Protein AF-A0A258KWN1-F1 (afdb_monomer_lite)

Radius of gyration: 16.37 Å; chains: 1; bounding box: 39×47×38 Å

Secondary structure (DSSP, 8-state):
-PPPPHHHHHS----TTB-TTS-B-HHHHHHHHHHHHHHHHHHHHHTS-----HHHHTHHHHHHHHHHH-GGGHHHHHHHHHHH--SHHHHHHHIIIIIHHHHHHHHHHHHHHHHHHHHH-HHHHHHHTT---GGG-S-HHHHHHHHHHHTTS-BS--SS-S---SSPPPBPPHHHHHHHTT--HHHHHHHTT-

pLDDT: mean 94.32, std 5.91, range [57.03, 98.75]

Structure (mmCIF, N/CA/C/O backbone):
data_AF-A0A258KWN1-F1
#
_entry.id   AF-A0A258KWN1-F1
#
loop_
_atom_site.group_PDB
_atom_site.id
_atom_site.type_symbol
_atom_site.label_atom_id
_atom_site.label_alt_id
_atom_site.label_comp_id
_atom_site.label_asym_id
_atom_site.label_entity_id
_atom_site.label_seq_id
_atom_site.pdbx_PDB_ins_code
_atom_site.Cartn_x
_atom_site.Cartn_y
_atom_site.Cartn_z
_atom_site.occupancy
_atom_site.B_iso_or_equiv
_atom_site.auth_seq_id
_atom_site.auth_comp_id
_atom_site.auth_asym_id
_atom_site.auth_atom_id
_atom_site.pdbx_PDB_model_num
ATOM 1 N N . MET A 1 1 ? -11.324 12.584 16.874 1.00 57.03 1 MET A N 1
ATOM 2 C CA . MET A 1 1 ? -10.271 13.531 16.462 1.00 57.03 1 MET A CA 1
ATOM 3 C C . MET A 1 1 ? -8.962 12.782 16.560 1.00 57.03 1 MET A C 1
ATOM 5 O O . MET A 1 1 ? -8.752 12.144 17.586 1.00 57.03 1 MET A O 1
ATOM 9 N N . LEU A 1 2 ? -8.167 12.748 15.491 1.00 66.00 2 LEU A N 1
ATOM 10 C CA . LEU A 1 2 ? -6.846 12.131 15.576 1.00 66.00 2 LEU A CA 1
ATOM 11 C C . LEU A 1 2 ? -5.947 12.962 16.492 1.00 66.00 2 LEU A C 1
ATOM 13 O O . LEU A 1 2 ? -6.105 14.186 16.497 1.00 66.00 2 LEU A O 1
ATOM 17 N N . PRO A 1 3 ? -5.034 12.332 17.246 1.00 68.75 3 PRO A N 1
ATOM 18 C CA . PRO A 1 3 ? -3.972 13.057 17.926 1.00 68.75 3 PRO A CA 1
ATOM 19 C C . PRO A 1 3 ? -3.193 13.923 16.931 1.00 68.75 3 PRO A C 1
ATOM 21 O O . PRO A 1 3 ? -3.177 13.659 15.723 1.00 68.75 3 PRO A O 1
ATOM 24 N N . ASP A 1 4 ? -2.587 14.993 17.431 1.00 78.12 4 ASP A N 1
ATOM 25 C CA . ASP A 1 4 ? -1.678 15.783 16.613 1.00 78.12 4 ASP A CA 1
ATOM 26 C C . ASP A 1 4 ? -0.387 15.002 16.434 1.00 78.12 4 ASP A C 1
ATOM 28 O O . ASP A 1 4 ? 0.208 14.564 17.422 1.00 78.12 4 ASP A O 1
ATOM 32 N N . CYS A 1 5 ? 0.011 14.838 15.173 1.00 82.56 5 CYS A N 1
ATOM 33 C CA . CYS A 1 5 ? 1.283 14.226 14.843 1.00 82.56 5 CYS A CA 1
ATOM 34 C C . CYS A 1 5 ? 2.430 15.131 15.331 1.00 82.56 5 CYS A C 1
ATOM 36 O O . CYS A 1 5 ? 2.218 16.341 15.502 1.00 82.56 5 CYS A O 1
ATOM 38 N N . PHE A 1 6 ? 3.617 14.579 15.580 1.00 81.81 6 PHE A N 1
ATOM 39 C CA . PHE A 1 6 ? 4.791 15.301 16.080 1.00 81.81 6 PHE A CA 1
ATOM 40 C C . PHE A 1 6 ? 5.016 16.597 15.300 1.00 81.81 6 PHE A C 1
ATOM 42 O O . PHE A 1 6 ? 5.054 17.681 15.884 1.00 81.81 6 PHE A O 1
ATOM 49 N N . GLU A 1 7 ? 5.046 16.508 13.976 1.00 81.38 7 GLU A N 1
ATOM 50 C CA . GLU A 1 7 ? 5.271 17.671 13.124 1.00 81.38 7 GLU A CA 1
ATOM 51 C C . GLU A 1 7 ? 4.108 18.670 13.110 1.00 81.38 7 GLU A C 1
ATOM 53 O O . GLU A 1 7 ? 4.307 19.880 13.058 1.00 81.38 7 GLU A O 1
ATOM 58 N N . CYS A 1 8 ? 2.859 18.214 13.205 1.00 84.56 8 CYS A N 1
ATOM 59 C CA . CYS A 1 8 ? 1.739 19.147 13.324 1.00 84.56 8 CYS A CA 1
ATOM 60 C C . CYS A 1 8 ? 1.755 19.881 14.668 1.00 84.56 8 CYS A C 1
ATOM 62 O O . CYS A 1 8 ? 1.347 21.039 14.740 1.00 84.56 8 CYS A O 1
ATOM 64 N N . LYS A 1 9 ? 2.215 19.207 15.726 1.00 81.81 9 LYS A N 1
ATOM 65 C CA . LYS A 1 9 ? 2.273 19.752 17.079 1.00 81.81 9 LYS A CA 1
ATOM 66 C C . LYS A 1 9 ? 3.451 20.704 17.279 1.00 81.81 9 LYS A C 1
ATOM 68 O O . LYS A 1 9 ? 3.299 21.696 17.986 1.00 81.81 9 LYS A O 1
ATOM 73 N N . TYR A 1 10 ? 4.610 20.389 16.705 1.00 85.00 10 TYR A N 1
ATOM 74 C CA . TYR A 1 10 ? 5.864 21.103 16.964 1.00 85.00 10 TYR A CA 1
ATOM 75 C C . TYR A 1 10 ? 6.428 21.843 15.743 1.00 85.00 10 TYR A C 1
ATOM 77 O O . TYR A 1 10 ? 7.159 22.810 15.929 1.00 85.00 10 TYR A O 1
ATOM 85 N N . GLY A 1 11 ? 6.076 21.429 14.524 1.00 80.31 11 GLY A N 1
ATOM 86 C CA . GLY A 1 11 ? 6.532 22.011 13.254 1.00 80.31 11 GLY A CA 1
ATOM 87 C C . GLY A 1 11 ? 5.532 22.967 12.590 1.00 80.31 11 GLY A C 1
ATOM 88 O O . GLY A 1 11 ? 5.764 23.413 11.473 1.00 80.31 11 GLY A O 1
ATOM 89 N N . GLU A 1 12 ? 4.410 23.283 13.249 1.00 84.50 12 GLU A N 1
ATOM 90 C CA . GLU A 1 12 ? 3.393 24.244 12.776 1.00 84.50 12 GLU A CA 1
ATOM 91 C C . GLU A 1 12 ? 2.801 23.929 11.380 1.00 84.50 12 GLU A C 1
ATOM 93 O O . GLU A 1 12 ? 2.263 24.804 10.704 1.00 84.50 12 GLU A O 1
ATOM 98 N N . MET A 1 13 ? 2.822 22.659 10.956 1.00 83.44 13 MET A N 1
ATOM 99 C CA . MET A 1 13 ? 2.389 22.240 9.611 1.00 83.44 13 MET A CA 1
ATOM 100 C C . MET A 1 13 ? 0.894 22.451 9.300 1.00 83.44 13 MET A C 1
ATOM 102 O O . MET A 1 13 ? 0.479 22.363 8.145 1.00 83.44 13 MET A O 1
ATOM 106 N N . GLY A 1 14 ? 0.052 22.696 10.307 1.00 87.75 14 GLY A N 1
ATOM 107 C CA . GLY A 1 14 ? -1.366 23.010 10.096 1.00 87.75 14 GLY A CA 1
ATOM 108 C C . GLY A 1 14 ? -2.228 21.834 9.614 1.00 87.75 14 GLY A C 1
ATOM 109 O O . GLY A 1 14 ? -3.269 22.055 8.997 1.00 87.75 14 GLY A O 1
ATOM 110 N N . HIS A 1 15 ? -1.827 20.593 9.907 1.00 91.19 15 HIS A N 1
ATOM 111 C CA . HIS A 1 15 ? -2.564 19.363 9.579 1.00 91.19 15 HIS A CA 1
ATOM 112 C C . HIS A 1 15 ? -2.886 19.180 8.087 1.00 91.19 15 HIS A C 1
ATOM 114 O O . HIS A 1 15 ? -4.057 19.030 7.716 1.00 91.19 15 HIS A O 1
ATOM 120 N N . PRO A 1 16 ? -1.872 19.110 7.206 1.00 92.06 16 PRO A N 1
ATOM 121 C CA . PRO A 1 16 ? -2.096 18.956 5.772 1.00 92.06 16 PRO A CA 1
ATOM 122 C C . PRO A 1 16 ? -2.825 17.650 5.425 1.00 92.06 16 PRO A C 1
ATOM 124 O O . PRO A 1 16 ? -3.496 17.592 4.399 1.00 92.06 16 PRO A O 1
ATOM 127 N N . CYS A 1 17 ? -2.776 16.634 6.287 1.00 92.62 17 CYS A N 1
ATOM 128 C CA . CYS A 1 17 ? -3.494 15.370 6.133 1.00 92.62 17 CYS A CA 1
ATOM 129 C C . CYS A 1 17 ? -5.002 15.436 6.448 1.00 92.62 17 CYS A C 1
ATOM 131 O O . CYS A 1 17 ? -5.688 14.430 6.280 1.00 92.62 17 CYS A O 1
ATOM 133 N N . ARG A 1 18 ? -5.536 16.570 6.931 1.00 92.50 18 ARG A N 1
ATOM 134 C CA . ARG A 1 18 ? -6.939 16.684 7.366 1.00 92.50 18 ARG A CA 1
ATOM 135 C C . ARG A 1 18 ? -7.817 17.445 6.363 1.00 92.50 18 ARG A C 1
ATOM 137 O O . ARG A 1 18 ? -7.380 18.380 5.689 1.00 92.50 18 ARG A O 1
ATOM 144 N N . LEU A 1 19 ? -9.090 17.059 6.311 1.00 91.75 19 LEU A N 1
ATOM 145 C CA . LEU A 1 19 ? -10.185 17.823 5.716 1.00 91.75 19 LEU A CA 1
ATOM 146 C C . LEU A 1 19 ? -10.526 19.048 6.580 1.00 91.75 19 LEU A C 1
ATOM 148 O O . LEU A 1 19 ? -10.089 19.181 7.724 1.00 91.75 19 LEU A O 1
ATOM 152 N N . ARG A 1 20 ? -11.367 19.944 6.047 1.00 89.88 20 ARG A N 1
ATOM 153 C CA . ARG A 1 20 ? -11.812 21.162 6.756 1.00 89.88 20 ARG A CA 1
ATOM 154 C C . ARG A 1 20 ? -12.557 20.882 8.063 1.00 89.88 20 ARG A C 1
ATOM 156 O O . ARG A 1 20 ? -12.553 21.730 8.945 1.00 89.88 20 ARG A O 1
ATOM 163 N N . ASP A 1 21 ? -13.205 19.728 8.173 1.00 90.38 21 ASP A N 1
ATOM 164 C CA . ASP A 1 21 ? -13.904 19.277 9.381 1.00 90.38 21 ASP A CA 1
ATOM 165 C C . ASP A 1 21 ? -12.978 18.552 10.379 1.00 90.38 21 ASP A C 1
ATOM 167 O O . ASP A 1 21 ? -13.427 18.110 11.437 1.00 90.38 21 ASP A O 1
ATOM 171 N N . GLY A 1 22 ? -11.683 18.439 10.064 1.00 89.81 22 GLY A N 1
ATOM 172 C CA . GLY A 1 22 ? -10.682 17.768 10.887 1.00 89.81 22 GLY A CA 1
ATOM 173 C C . GLY A 1 22 ? -10.610 16.249 10.699 1.00 89.81 22 GLY A C 1
ATOM 174 O O . GLY A 1 22 ? -9.807 15.608 11.382 1.00 89.81 22 GLY A O 1
ATOM 175 N N . ALA A 1 23 ? -11.410 15.655 9.807 1.00 91.38 23 ALA A N 1
ATOM 176 C CA . ALA A 1 23 ? -11.289 14.241 9.461 1.00 91.38 23 ALA A CA 1
ATOM 177 C C . ALA A 1 23 ? -9.999 13.969 8.671 1.00 91.38 23 ALA A C 1
ATOM 179 O O . ALA A 1 23 ? -9.493 14.845 7.975 1.00 91.38 23 ALA A O 1
ATOM 180 N N . PHE A 1 24 ? -9.459 12.754 8.774 1.00 93.38 24 PHE A N 1
ATOM 181 C CA . PHE A 1 24 ? -8.273 12.356 8.012 1.00 93.38 24 PHE A CA 1
ATOM 182 C C . PHE A 1 24 ? -8.631 12.135 6.540 1.00 93.38 24 PHE A C 1
ATOM 184 O O . PHE A 1 24 ? -9.555 11.382 6.230 1.00 93.38 24 PHE A O 1
ATOM 191 N N . ASP A 1 25 ? -7.898 12.781 5.640 1.00 96.19 25 ASP A N 1
ATOM 192 C CA . ASP A 1 25 ? -8.101 12.690 4.198 1.00 96.19 25 ASP A CA 1
ATOM 193 C C . ASP A 1 25 ? -7.191 11.610 3.600 1.00 96.19 25 ASP A C 1
ATOM 195 O O . ASP A 1 25 ? -6.093 11.884 3.110 1.00 96.19 25 ASP A O 1
ATOM 199 N N . PHE A 1 26 ? -7.648 10.356 3.645 1.00 96.88 26 PHE A N 1
ATOM 200 C CA . PHE A 1 26 ? -6.884 9.219 3.122 1.00 96.88 26 PHE A CA 1
ATOM 201 C C . PHE A 1 26 ? -6.512 9.379 1.646 1.00 96.88 26 PHE A C 1
ATOM 203 O O . PHE A 1 26 ? -5.417 8.987 1.257 1.00 96.88 26 PHE A O 1
ATOM 210 N N . ALA A 1 27 ? -7.390 9.970 0.831 1.00 97.62 27 ALA A N 1
ATOM 211 C CA . ALA A 1 27 ? -7.133 10.155 -0.594 1.00 97.62 27 ALA A CA 1
ATOM 212 C C . ALA A 1 27 ? -6.013 11.176 -0.827 1.00 97.62 27 ALA A C 1
ATOM 214 O O . ALA A 1 27 ? -5.127 10.943 -1.649 1.00 97.62 27 ALA A O 1
ATOM 215 N N . LYS A 1 28 ? -6.011 12.281 -0.073 1.00 97.06 28 LYS A N 1
ATOM 216 C CA . LYS A 1 28 ? -4.945 13.287 -0.140 1.00 97.06 28 LYS A CA 1
ATOM 217 C C . LYS A 1 28 ? -3.600 12.736 0.324 1.00 97.06 28 LYS A C 1
ATOM 219 O O . LYS A 1 28 ? -2.591 12.986 -0.329 1.00 97.06 28 LYS A O 1
ATOM 224 N N . VAL A 1 29 ? -3.583 11.989 1.428 1.00 97.38 29 VAL A N 1
ATOM 225 C CA . VAL A 1 29 ? -2.355 11.362 1.944 1.00 97.38 29 VAL A CA 1
ATOM 226 C C . VAL A 1 29 ? -1.834 10.328 0.948 1.00 97.38 29 VAL A C 1
ATOM 228 O O . VAL A 1 29 ? -0.669 10.387 0.576 1.00 97.38 29 VAL A O 1
ATOM 231 N N . ALA A 1 30 ? -2.699 9.457 0.425 1.00 98.38 30 ALA A N 1
ATOM 232 C CA . ALA A 1 30 ? -2.340 8.495 -0.614 1.00 98.38 30 ALA A CA 1
ATOM 233 C C . ALA A 1 30 ? -1.746 9.170 -1.862 1.00 98.38 30 ALA A C 1
ATOM 235 O O . ALA A 1 30 ? -0.692 8.760 -2.338 1.00 98.38 30 ALA A O 1
ATOM 236 N N . ALA A 1 31 ? -2.371 10.238 -2.365 1.00 98.31 31 ALA A N 1
ATOM 237 C CA . ALA A 1 31 ? -1.854 10.981 -3.513 1.00 98.31 31 ALA A CA 1
ATOM 238 C C . ALA A 1 31 ? -0.468 11.594 -3.239 1.00 98.31 31 ALA A C 1
ATOM 240 O O . ALA A 1 31 ? 0.392 11.583 -4.119 1.00 98.31 31 ALA A O 1
ATOM 241 N N . ALA A 1 32 ? -0.228 12.094 -2.022 1.00 98.12 32 ALA A N 1
ATOM 242 C CA . ALA A 1 32 ? 1.081 12.602 -1.627 1.00 98.12 32 ALA A CA 1
ATOM 243 C C . ALA A 1 32 ? 2.134 11.479 -1.523 1.00 98.12 32 ALA A C 1
ATOM 245 O O . ALA A 1 32 ? 3.243 11.676 -2.015 1.00 98.12 32 ALA A O 1
ATOM 246 N N . ILE A 1 33 ? 1.783 10.292 -1.002 1.00 98.31 33 ILE A N 1
ATOM 247 C CA . ILE A 1 33 ? 2.660 9.100 -1.008 1.00 98.31 33 ILE A CA 1
ATOM 248 C C . ILE A 1 33 ? 3.065 8.741 -2.445 1.00 98.31 33 ILE A C 1
ATOM 250 O O . ILE A 1 33 ? 4.244 8.537 -2.723 1.00 98.31 33 ILE A O 1
ATOM 254 N N . ILE A 1 34 ? 2.117 8.731 -3.389 1.00 98.50 34 ILE A N 1
ATOM 255 C CA . ILE A 1 34 ? 2.422 8.481 -4.808 1.00 98.50 34 ILE A CA 1
ATOM 256 C C . ILE A 1 34 ? 3.294 9.594 -5.408 1.00 98.50 34 ILE A C 1
ATOM 258 O O . ILE A 1 34 ? 4.187 9.326 -6.210 1.00 98.50 34 ILE A O 1
ATOM 262 N N . GLY A 1 35 ? 3.095 10.846 -4.994 1.00 98.19 35 GLY A N 1
ATOM 263 C CA . GLY A 1 35 ? 3.982 11.952 -5.359 1.00 98.19 35 GLY A CA 1
ATOM 264 C C . GLY A 1 35 ? 5.432 11.708 -4.925 1.00 98.19 35 GLY A C 1
ATOM 265 O O . GLY A 1 35 ? 6.349 11.907 -5.723 1.00 98.19 35 GLY A O 1
ATOM 266 N N . VAL A 1 36 ? 5.635 11.222 -3.695 1.00 97.81 36 VAL A N 1
ATOM 267 C CA . VAL A 1 36 ? 6.958 10.821 -3.190 1.00 97.81 36 VAL A CA 1
ATOM 268 C C . VAL A 1 36 ? 7.506 9.655 -4.012 1.00 97.81 36 VAL A C 1
ATOM 270 O O . VAL A 1 36 ? 8.633 9.741 -4.498 1.00 97.81 36 VAL A O 1
ATOM 273 N N . ALA A 1 37 ? 6.701 8.616 -4.256 1.00 97.00 37 ALA A N 1
ATOM 274 C CA . ALA A 1 37 ? 7.088 7.458 -5.064 1.00 97.00 37 ALA A CA 1
ATOM 275 C C . ALA A 1 37 ? 7.666 7.866 -6.426 1.00 97.00 37 ALA A C 1
ATOM 277 O O . ALA A 1 37 ? 8.751 7.434 -6.816 1.00 97.00 37 ALA A O 1
ATOM 278 N N . ARG A 1 38 ? 6.970 8.764 -7.125 1.00 97.81 38 ARG A N 1
ATOM 279 C CA . ARG A 1 38 ? 7.366 9.251 -8.452 1.00 97.81 38 ARG A CA 1
ATOM 280 C C . ARG A 1 38 ? 8.636 10.094 -8.419 1.00 97.81 38 ARG A C 1
ATOM 282 O O . ARG A 1 38 ? 9.419 10.030 -9.362 1.00 97.81 38 ARG A O 1
ATOM 289 N N . ALA A 1 39 ? 8.878 10.840 -7.340 1.00 97.31 39 ALA A N 1
ATOM 290 C CA . ALA A 1 39 ? 10.139 11.556 -7.156 1.00 97.31 39 ALA A CA 1
ATOM 291 C C . ALA A 1 39 ? 11.328 10.584 -7.031 1.00 97.31 39 ALA A C 1
ATOM 293 O O . ALA A 1 39 ? 12.360 10.800 -7.667 1.00 97.31 39 ALA A O 1
ATOM 294 N N . TYR A 1 40 ? 11.168 9.486 -6.282 1.00 95.88 40 TYR A N 1
ATOM 295 C CA . TYR A 1 40 ? 12.188 8.434 -6.182 1.00 95.88 40 TYR A CA 1
ATOM 296 C C . TYR A 1 40 ? 12.416 7.711 -7.510 1.00 95.88 40 TYR A C 1
ATOM 298 O O . TYR A 1 40 ? 13.559 7.528 -7.916 1.00 95.88 40 TYR A O 1
ATOM 306 N N . GLN A 1 41 ? 11.345 7.353 -8.219 1.00 94.88 41 GLN A N 1
ATOM 307 C CA . GLN A 1 41 ? 11.440 6.708 -9.534 1.00 94.88 41 GLN A CA 1
ATOM 308 C C . GLN A 1 41 ? 12.157 7.598 -10.559 1.00 94.88 41 GLN A C 1
ATOM 310 O O . GLN A 1 41 ? 13.008 7.125 -11.311 1.00 94.88 41 GLN A O 1
ATOM 315 N N . ALA A 1 42 ? 11.840 8.897 -10.584 1.00 95.62 42 ALA A N 1
ATOM 316 C CA . ALA A 1 42 ? 12.492 9.850 -11.477 1.00 95.62 42 ALA A CA 1
ATOM 317 C C . ALA A 1 42 ? 13.992 9.984 -11.174 1.00 95.62 42 ALA A C 1
ATOM 319 O O . ALA A 1 42 ? 14.801 10.070 -12.098 1.00 95.62 42 ALA A O 1
ATOM 320 N N . ALA A 1 43 ? 14.363 9.978 -9.893 1.00 95.50 43 ALA A N 1
ATOM 321 C CA . ALA A 1 43 ? 15.757 10.026 -9.480 1.00 95.50 43 ALA A CA 1
ATOM 322 C C . ALA A 1 43 ? 16.527 8.749 -9.829 1.00 95.50 43 ALA A C 1
ATOM 324 O O . ALA A 1 43 ? 17.633 8.854 -10.353 1.00 95.50 43 ALA A O 1
ATOM 325 N N . ASP A 1 44 ? 15.933 7.570 -9.625 1.00 92.81 44 ASP A N 1
ATOM 326 C CA . ASP A 1 44 ? 16.533 6.288 -10.014 1.00 92.81 44 ASP A CA 1
ATOM 327 C C . ASP A 1 44 ? 16.802 6.237 -11.527 1.00 92.81 44 ASP A C 1
ATOM 329 O O . ASP A 1 44 ? 17.923 5.971 -11.961 1.00 92.81 44 ASP A O 1
ATOM 333 N N . ALA A 1 45 ? 15.821 6.644 -12.340 1.00 93.50 45 ALA A N 1
ATOM 334 C CA . ALA A 1 45 ? 15.974 6.736 -13.793 1.00 93.50 45 ALA A CA 1
ATOM 335 C C . ALA A 1 45 ? 17.064 7.736 -14.229 1.00 93.50 45 ALA A C 1
ATOM 337 O O . ALA A 1 45 ? 17.703 7.550 -15.267 1.00 93.50 45 ALA A O 1
ATOM 338 N N . ALA A 1 46 ? 17.282 8.797 -13.449 1.00 95.56 46 ALA A N 1
ATOM 339 C CA . ALA A 1 46 ? 18.318 9.795 -13.694 1.00 95.56 46 ALA A CA 1
ATOM 340 C C . ALA A 1 46 ? 19.688 9.431 -13.085 1.00 95.56 46 ALA A C 1
ATOM 342 O O . ALA A 1 46 ? 20.663 10.139 -13.342 1.00 95.56 46 ALA A O 1
ATOM 343 N N . GLY A 1 47 ? 19.781 8.361 -12.283 1.00 94.69 47 GLY A N 1
ATOM 344 C CA . GLY A 1 47 ? 20.981 8.011 -11.516 1.00 94.69 47 GLY A CA 1
ATOM 345 C C . GLY A 1 47 ? 21.353 9.054 -10.454 1.00 94.69 47 GLY A C 1
ATOM 346 O O . GLY A 1 47 ? 22.540 9.294 -10.224 1.00 94.69 47 GLY A O 1
ATOM 347 N N . GLY A 1 48 ? 20.358 9.718 -9.861 1.00 94.12 48 GLY A N 1
ATOM 348 C CA . GLY A 1 48 ? 20.527 10.819 -8.910 1.00 94.12 48 GLY A CA 1
ATOM 349 C C . GLY A 1 48 ? 19.777 10.620 -7.591 1.00 94.12 48 GLY A C 1
ATOM 350 O O . GLY A 1 48 ? 19.295 9.535 -7.280 1.00 94.12 48 GLY A O 1
ATOM 351 N N . GLU A 1 49 ? 19.679 11.694 -6.807 1.00 93.00 49 GLU A N 1
ATOM 352 C CA . GLU A 1 49 ? 18.934 11.715 -5.543 1.00 93.00 49 GLU A CA 1
ATOM 353 C C . GLU A 1 49 ? 17.495 12.200 -5.750 1.00 93.00 49 GLU A C 1
ATOM 355 O O . GLU A 1 49 ? 17.228 13.093 -6.560 1.00 93.00 49 GLU A O 1
ATOM 360 N N . ALA A 1 50 ? 16.558 11.612 -5.003 1.00 93.38 50 ALA A N 1
ATOM 361 C CA . ALA A 1 50 ? 15.155 12.005 -5.031 1.00 93.38 50 ALA A CA 1
ATOM 362 C C . ALA A 1 50 ? 14.977 13.420 -4.474 1.00 93.38 50 ALA A C 1
ATOM 364 O O . ALA A 1 50 ? 15.333 13.698 -3.331 1.00 93.38 50 ALA A O 1
ATOM 365 N N . VAL A 1 51 ? 14.371 14.301 -5.270 1.00 93.94 51 VAL A N 1
ATOM 366 C CA . VAL A 1 51 ? 13.967 15.639 -4.828 1.00 93.94 51 VAL A CA 1
ATOM 367 C C . VAL A 1 51 ? 12.465 15.625 -4.580 1.00 93.94 51 VAL A C 1
ATOM 369 O O . VAL A 1 51 ? 11.663 15.741 -5.507 1.00 93.94 51 VAL A O 1
ATOM 372 N N . VAL A 1 52 ? 12.083 15.457 -3.317 1.00 93.69 52 VAL A N 1
ATOM 373 C CA . VAL A 1 52 ? 10.686 15.538 -2.881 1.00 93.69 52 VAL A CA 1
ATOM 374 C C . VAL A 1 52 ? 10.342 17.004 -2.639 1.00 93.69 52 VAL A C 1
ATOM 376 O O . VAL A 1 52 ? 10.995 17.675 -1.848 1.00 93.69 52 VAL A O 1
ATOM 379 N N . GLY A 1 53 ? 9.327 17.520 -3.332 1.00 90.94 53 GLY A N 1
ATOM 380 C CA . GLY A 1 53 ? 8.911 18.912 -3.162 1.00 90.94 53 GLY A CA 1
ATOM 381 C C . GLY A 1 53 ? 8.251 19.170 -1.803 1.00 90.94 53 GLY A C 1
ATOM 382 O O . GLY A 1 53 ? 7.453 18.356 -1.333 1.00 90.94 53 GLY A O 1
ATOM 383 N N . ASP A 1 54 ? 8.493 20.352 -1.232 1.00 88.81 54 ASP A N 1
ATOM 384 C CA . ASP A 1 54 ? 7.972 20.784 0.079 1.00 88.81 54 ASP A CA 1
ATOM 385 C C . ASP A 1 54 ? 6.454 20.588 0.230 1.00 88.81 54 ASP A C 1
ATO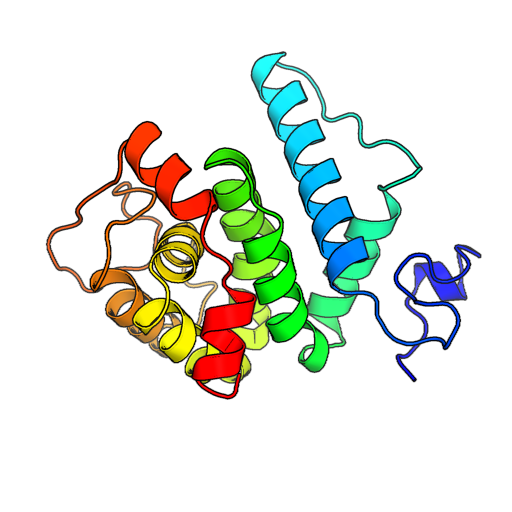M 387 O O . ASP A 1 54 ? 5.951 20.275 1.307 1.00 88.81 54 ASP A O 1
ATOM 391 N N . SER A 1 55 ? 5.701 20.705 -0.870 1.00 90.19 55 SE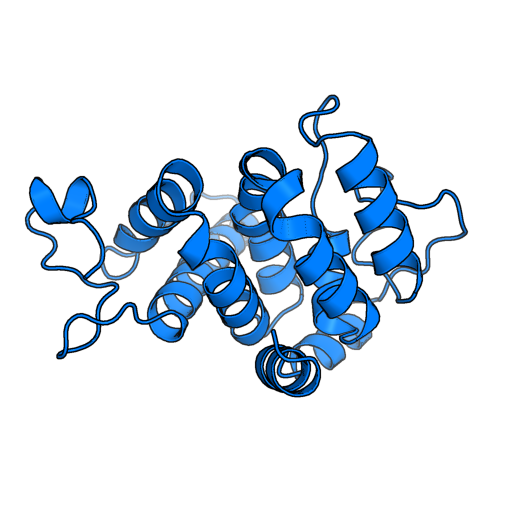R A N 1
ATOM 392 C CA . SER A 1 55 ? 4.243 20.532 -0.883 1.00 90.19 55 SER A CA 1
ATOM 393 C C . SER A 1 55 ? 3.753 19.127 -0.510 1.00 90.19 55 SER A C 1
ATOM 395 O O . SER A 1 55 ? 2.567 18.968 -0.214 1.00 90.19 55 SER A O 1
ATOM 397 N N . ILE A 1 56 ? 4.624 18.114 -0.561 1.00 93.19 56 ILE A N 1
ATOM 398 C CA . ILE A 1 56 ? 4.292 16.711 -0.261 1.00 93.19 56 ILE A CA 1
ATOM 399 C C . ILE A 1 56 ? 5.255 16.055 0.732 1.00 93.19 56 ILE A C 1
ATOM 401 O O . ILE A 1 56 ? 4.939 14.979 1.221 1.00 93.19 56 ILE A O 1
ATOM 405 N N . ALA A 1 57 ? 6.382 16.693 1.071 1.00 91.94 57 ALA A N 1
ATOM 406 C CA . ALA A 1 57 ? 7.372 16.141 2.001 1.00 91.94 57 ALA A CA 1
ATOM 407 C C . ALA A 1 57 ? 6.769 15.774 3.370 1.00 91.94 57 ALA A C 1
ATOM 409 O O . ALA A 1 57 ? 7.120 14.749 3.936 1.00 91.94 57 ALA A O 1
ATOM 410 N N . TRP A 1 58 ? 5.773 16.533 3.837 1.00 92.94 58 TRP A N 1
ATOM 411 C CA . TRP A 1 58 ? 5.033 16.273 5.081 1.00 92.94 58 TRP A CA 1
ATOM 412 C C . TRP A 1 58 ? 4.417 14.867 5.183 1.00 92.94 58 TRP A C 1
ATOM 414 O O . TRP A 1 58 ? 4.061 14.420 6.276 1.00 92.94 58 TRP A O 1
ATOM 424 N N . VAL A 1 59 ? 4.208 14.187 4.050 1.00 95.50 59 VAL A N 1
ATOM 425 C CA . VAL A 1 59 ? 3.521 12.896 4.025 1.00 95.50 59 VAL A CA 1
ATOM 426 C C . VAL A 1 59 ? 4.357 11.784 4.643 1.00 95.50 59 VAL A C 1
ATOM 428 O O . VAL A 1 59 ? 3.772 10.868 5.210 1.00 95.50 59 VAL A O 1
ATOM 431 N N . THR A 1 60 ? 5.691 11.872 4.591 1.00 92.88 60 THR A N 1
ATOM 432 C CA . THR A 1 60 ? 6.571 10.832 5.143 1.00 92.88 60 THR A CA 1
ATOM 433 C C . THR A 1 60 ? 6.409 10.723 6.653 1.00 92.88 60 THR A C 1
ATOM 435 O O . THR A 1 60 ? 6.306 9.618 7.178 1.00 92.88 60 THR A O 1
ATOM 438 N N . ASP A 1 61 ? 6.283 11.857 7.344 1.00 90.75 61 ASP A N 1
ATOM 439 C CA . ASP A 1 61 ? 6.064 11.880 8.792 1.00 90.75 61 ASP A CA 1
ATOM 440 C C . ASP A 1 61 ? 4.641 11.436 9.142 1.00 90.75 61 ASP A C 1
ATOM 442 O O . ASP A 1 61 ? 4.430 10.682 10.089 1.00 90.75 61 ASP A O 1
ATOM 446 N N . CYS A 1 62 ? 3.649 11.824 8.331 1.00 92.00 62 CYS A N 1
ATOM 447 C CA . CYS A 1 62 ? 2.273 11.353 8.510 1.00 92.00 62 CYS A CA 1
ATOM 448 C C . CYS A 1 62 ? 2.145 9.834 8.323 1.00 92.00 62 CYS A C 1
ATOM 450 O O . CYS A 1 62 ? 1.408 9.189 9.066 1.00 92.00 62 CYS A O 1
ATOM 452 N N . GLU A 1 63 ? 2.828 9.270 7.327 1.00 94.56 63 GLU A N 1
ATOM 453 C CA . GLU A 1 63 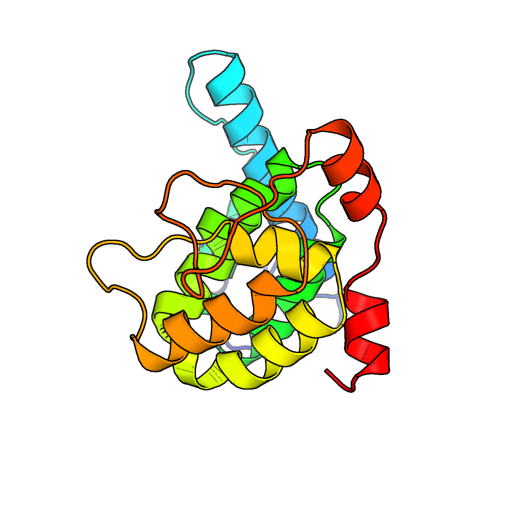? 2.896 7.829 7.089 1.00 94.56 63 GLU A CA 1
ATOM 454 C C . GLU A 1 63 ? 3.599 7.121 8.250 1.00 94.56 63 GLU A C 1
ATOM 456 O O . GLU A 1 63 ? 3.047 6.169 8.806 1.00 94.56 63 GLU A O 1
ATOM 461 N N . TYR A 1 64 ? 4.771 7.619 8.655 1.00 93.81 64 TYR A N 1
ATOM 462 C CA . TYR A 1 64 ? 5.545 7.065 9.761 1.00 93.81 64 TYR A CA 1
ATOM 463 C C . TYR A 1 64 ? 4.736 7.030 11.061 1.00 93.81 64 TYR A C 1
ATOM 465 O O . TYR A 1 64 ? 4.624 5.981 11.689 1.00 93.81 64 TYR A O 1
ATOM 473 N N . GLU A 1 65 ? 4.095 8.134 11.443 1.00 91.94 65 GLU A N 1
ATOM 474 C CA . GLU A 1 65 ? 3.286 8.182 12.664 1.00 91.94 65 GLU A CA 1
ATOM 475 C C . GLU A 1 65 ? 2.006 7.345 12.568 1.00 91.94 65 GLU A C 1
ATOM 477 O O . GLU A 1 65 ? 1.576 6.750 13.559 1.00 91.94 65 GLU A O 1
ATOM 482 N N . ALA A 1 66 ? 1.404 7.227 11.377 1.00 92.94 66 ALA A N 1
ATOM 483 C CA . ALA A 1 66 ? 0.291 6.303 11.181 1.00 92.94 66 ALA A CA 1
ATOM 484 C C . ALA A 1 66 ? 0.715 4.848 11.443 1.00 92.94 66 ALA A C 1
ATOM 486 O O . ALA A 1 66 ? -0.025 4.095 12.082 1.00 92.94 66 ALA A O 1
ATOM 487 N N . ILE A 1 67 ? 1.911 4.471 10.979 1.00 96.06 67 ILE A N 1
ATOM 488 C CA . ILE A 1 67 ? 2.510 3.152 11.205 1.00 96.06 67 ILE A CA 1
ATOM 489 C C . ILE A 1 67 ? 2.905 2.971 12.666 1.00 96.06 67 ILE A C 1
ATOM 491 O O . ILE A 1 67 ? 2.667 1.902 13.212 1.00 96.06 67 ILE A O 1
ATOM 495 N N . GLU A 1 68 ? 3.476 3.969 13.326 1.00 94.31 68 GLU A N 1
ATOM 496 C CA . GLU A 1 68 ? 3.962 3.800 14.695 1.00 94.31 68 GLU A CA 1
ATOM 497 C C . GLU A 1 68 ? 2.830 3.804 15.728 1.00 94.31 68 GLU A C 1
ATOM 499 O O . GLU A 1 68 ? 2.756 2.891 16.555 1.00 94.31 68 GLU A O 1
ATOM 504 N N . ASP A 1 69 ? 1.905 4.761 15.635 1.00 92.00 69 ASP A N 1
ATOM 505 C CA . ASP A 1 69 ? 1.013 5.100 16.747 1.00 92.00 69 ASP A CA 1
ATOM 506 C C . ASP A 1 69 ? -0.482 4.976 16.422 1.00 92.00 69 ASP A C 1
ATOM 508 O O . ASP A 1 69 ? -1.327 5.026 17.328 1.00 92.00 69 ASP A O 1
ATOM 512 N N . HIS A 1 70 ? -0.860 4.830 15.147 1.00 92.62 70 HIS A N 1
ATOM 513 C CA . HIS A 1 70 ? -2.266 4.895 14.723 1.00 92.62 70 HIS A CA 1
ATOM 514 C C . HIS A 1 70 ? -2.693 3.745 13.794 1.00 92.62 70 HIS A C 1
ATOM 516 O O . HIS A 1 70 ? -3.196 3.995 12.692 1.00 92.62 70 HIS A O 1
ATOM 522 N N . PRO A 1 71 ? -2.613 2.477 14.246 1.00 93.56 71 PRO A N 1
ATOM 523 C CA . PRO A 1 71 ? -2.918 1.310 13.415 1.00 93.56 71 PRO A CA 1
ATOM 524 C C . PRO A 1 71 ? -4.337 1.309 12.822 1.00 93.56 71 PRO A C 1
ATOM 526 O O . PRO A 1 71 ? -4.562 0.747 11.751 1.00 93.56 71 PRO A O 1
ATOM 529 N N . GLN A 1 72 ? -5.299 1.985 13.460 1.00 93.56 72 GLN A N 1
ATOM 530 C CA . GLN A 1 72 ? -6.663 2.157 12.947 1.00 93.56 72 GLN A CA 1
ATOM 531 C C . GLN A 1 72 ? -6.740 2.940 11.625 1.00 93.56 72 GLN A C 1
ATOM 533 O O . GLN A 1 72 ? -7.754 2.867 10.933 1.00 93.56 72 GLN A O 1
ATOM 538 N N . LEU A 1 73 ? -5.699 3.703 11.277 1.00 95.06 73 LEU A N 1
ATOM 539 C CA . LEU A 1 73 ? -5.610 4.445 10.019 1.00 95.06 73 LEU A CA 1
ATOM 540 C C . LEU A 1 73 ? -5.008 3.623 8.883 1.00 95.06 73 LEU A C 1
ATOM 542 O O . LEU A 1 73 ? -5.191 3.982 7.721 1.00 95.06 73 LEU A O 1
ATOM 546 N N . LEU A 1 74 ? -4.313 2.527 9.194 1.00 97.06 74 LEU A N 1
ATOM 547 C CA . LEU A 1 74 ? -3.496 1.820 8.214 1.00 97.06 74 LEU A CA 1
ATOM 548 C C . LEU A 1 74 ? -4.330 1.157 7.131 1.00 97.06 74 LEU A C 1
ATOM 550 O O . LEU A 1 74 ? -4.039 1.347 5.959 1.00 97.06 74 LEU A O 1
ATOM 554 N N . LEU A 1 75 ? -5.390 0.425 7.481 1.00 98.00 75 LEU A N 1
ATOM 555 C CA . LEU A 1 75 ? -6.177 -0.267 6.458 1.00 98.00 75 LEU A CA 1
ATOM 556 C C . LEU A 1 75 ? -6.848 0.711 5.469 1.00 98.00 75 LEU A C 1
ATOM 558 O O . LEU A 1 75 ? -6.664 0.522 4.265 1.00 98.00 75 LEU A O 1
ATOM 562 N N . PRO A 1 76 ? -7.562 1.772 5.903 1.00 97.69 76 PRO A N 1
ATOM 563 C CA . PRO A 1 76 ? -8.116 2.742 4.960 1.00 97.69 76 PRO A CA 1
ATOM 564 C C . PRO A 1 76 ? -7.040 3.483 4.153 1.00 97.69 76 PRO A C 1
ATOM 566 O O . PRO A 1 76 ? -7.251 3.750 2.970 1.00 97.69 76 PRO A O 1
ATOM 569 N N . LEU A 1 77 ? -5.880 3.778 4.756 1.00 98.31 77 LEU A N 1
ATOM 570 C CA . LEU A 1 77 ? -4.760 4.410 4.055 1.00 98.31 77 LEU A CA 1
ATOM 571 C C . LEU A 1 77 ? -4.155 3.487 2.993 1.00 98.31 77 LEU A C 1
ATOM 573 O O . LEU A 1 77 ? -3.939 3.927 1.870 1.00 98.31 77 LEU A O 1
ATOM 577 N N . ILE A 1 78 ? -3.942 2.208 3.310 1.00 98.69 78 ILE A N 1
ATOM 578 C CA . ILE A 1 78 ? -3.456 1.191 2.370 1.00 98.69 78 ILE A CA 1
ATOM 579 C C . ILE A 1 78 ? -4.419 1.064 1.190 1.00 98.69 78 ILE A C 1
ATOM 581 O O . ILE A 1 78 ? -3.984 1.107 0.044 1.00 98.69 78 ILE A O 1
ATOM 585 N N . VAL A 1 79 ? -5.728 0.966 1.445 1.00 98.75 79 VAL A N 1
ATOM 586 C CA . VAL A 1 79 ? -6.740 0.898 0.378 1.00 98.75 79 VAL A CA 1
ATOM 587 C C . VAL A 1 79 ? -6.704 2.154 -0.498 1.00 98.75 79 VAL A C 1
ATOM 589 O O . VAL A 1 79 ? -6.731 2.047 -1.723 1.00 98.75 79 VAL A O 1
ATOM 592 N N . ALA A 1 80 ? -6.596 3.342 0.104 1.00 98.69 80 ALA A N 1
ATOM 593 C CA . ALA A 1 80 ? -6.491 4.594 -0.642 1.00 98.69 80 ALA A CA 1
ATOM 594 C C . ALA A 1 80 ? -5.193 4.682 -1.467 1.00 98.69 80 ALA A C 1
ATOM 596 O O . ALA A 1 80 ? -5.230 5.130 -2.612 1.00 98.69 80 ALA A O 1
ATOM 597 N N . ALA A 1 81 ? -4.065 4.220 -0.924 1.00 98.75 81 ALA A N 1
ATOM 598 C CA . ALA A 1 81 ? -2.780 4.173 -1.618 1.00 98.75 81 ALA A CA 1
ATOM 599 C C . ALA A 1 81 ? -2.805 3.188 -2.794 1.00 98.75 81 ALA A C 1
ATOM 601 O O . ALA A 1 81 ? -2.342 3.522 -3.883 1.00 98.75 81 ALA A O 1
ATOM 602 N N . MET A 1 82 ? -3.419 2.013 -2.617 1.00 98.75 82 MET A N 1
ATOM 603 C CA . MET A 1 82 ? -3.644 1.066 -3.710 1.00 98.75 82 MET A CA 1
ATOM 604 C C . MET A 1 82 ? -4.507 1.688 -4.816 1.00 98.75 82 MET A C 1
ATOM 606 O O . MET A 1 82 ? -4.173 1.558 -5.989 1.00 98.75 82 MET A O 1
ATOM 610 N N . ASP A 1 83 ? -5.579 2.408 -4.475 1.00 98.69 83 ASP A N 1
ATOM 611 C CA . ASP A 1 83 ? -6.404 3.133 -5.453 1.00 98.69 83 ASP A CA 1
ATOM 612 C C . ASP A 1 83 ? -5.627 4.223 -6.205 1.00 98.69 83 ASP A C 1
ATOM 614 O O . ASP A 1 83 ? -5.894 4.446 -7.385 1.00 98.69 83 ASP A O 1
ATOM 618 N N . ALA A 1 84 ? -4.687 4.895 -5.536 1.00 98.69 84 ALA A N 1
ATOM 619 C CA . ALA A 1 84 ? -3.876 5.967 -6.108 1.00 98.69 84 ALA A CA 1
ATOM 620 C C . ALA A 1 84 ? -2.748 5.467 -7.030 1.00 98.69 84 ALA A C 1
ATOM 622 O O . ALA A 1 84 ? -2.193 6.260 -7.786 1.00 98.69 84 ALA A O 1
ATOM 623 N N . CYS A 1 85 ? -2.407 4.174 -6.992 1.00 98.75 85 CYS A N 1
ATOM 624 C CA . CYS A 1 85 ? -1.416 3.594 -7.897 1.00 98.75 85 CYS A CA 1
ATOM 625 C C . CYS A 1 85 ? -1.947 3.579 -9.337 1.00 98.75 85 CYS A C 1
ATOM 627 O O . CYS A 1 85 ? -2.901 2.849 -9.628 1.00 98.75 85 CYS A O 1
ATOM 629 N N . GLU A 1 86 ? -1.305 4.331 -10.234 1.00 98.31 86 GLU A N 1
ATOM 630 C CA . GLU A 1 86 ? -1.641 4.375 -11.667 1.00 98.31 86 GLU A CA 1
ATOM 631 C C . GLU A 1 86 ? -0.696 3.496 -12.497 1.00 98.31 86 GLU A C 1
ATOM 633 O O . GLU A 1 86 ? -1.048 3.065 -13.595 1.00 98.31 86 GLU A O 1
ATOM 638 N N . THR A 1 87 ? 0.495 3.203 -11.967 1.00 98.31 87 THR A N 1
ATOM 639 C CA . THR A 1 87 ? 1.527 2.406 -12.641 1.00 98.31 87 THR A CA 1
ATOM 640 C C . THR A 1 87 ? 2.003 1.229 -11.779 1.00 98.31 87 THR A C 1
ATOM 642 O O . THR A 1 87 ? 1.904 1.277 -10.549 1.00 98.31 87 THR A O 1
ATOM 645 N N . PRO A 1 88 ? 2.577 0.170 -12.383 1.00 98.06 88 PRO A N 1
ATOM 646 C CA . PRO A 1 88 ? 3.229 -0.901 -11.626 1.00 98.06 88 PRO A CA 1
ATOM 647 C C . PRO A 1 88 ? 4.366 -0.405 -10.717 1.00 98.06 88 PRO A C 1
ATOM 649 O O . PRO A 1 88 ? 4.607 -0.992 -9.663 1.00 98.06 88 PRO A O 1
ATOM 652 N N . ALA A 1 89 ? 5.033 0.690 -11.091 1.00 97.62 89 ALA A N 1
ATOM 653 C CA . ALA A 1 89 ? 6.073 1.307 -10.278 1.00 97.62 89 ALA A CA 1
ATOM 654 C C . ALA A 1 89 ? 5.488 1.966 -9.015 1.00 97.62 89 ALA A C 1
ATOM 656 O O . ALA A 1 89 ? 6.028 1.766 -7.925 1.00 97.62 89 ALA A O 1
ATOM 657 N N . ASP A 1 90 ? 4.350 2.669 -9.127 1.00 98.44 90 ASP A N 1
ATOM 658 C CA . ASP A 1 90 ? 3.603 3.187 -7.967 1.00 98.44 90 ASP A CA 1
ATOM 659 C C . ASP A 1 90 ? 3.255 2.035 -7.007 1.00 98.44 90 ASP A C 1
ATOM 661 O O . ASP A 1 90 ? 3.535 2.097 -5.809 1.00 98.44 90 ASP A O 1
ATOM 665 N N . ALA A 1 91 ? 2.727 0.938 -7.563 1.00 98.56 91 ALA A N 1
ATOM 666 C CA . ALA A 1 91 ? 2.387 -0.272 -6.819 1.00 98.56 91 ALA A CA 1
ATOM 667 C C . ALA A 1 91 ? 3.589 -0.877 -6.076 1.00 98.56 91 ALA A C 1
ATOM 669 O O . ALA A 1 91 ? 3.452 -1.244 -4.909 1.00 98.56 91 ALA A O 1
ATOM 670 N N . SER A 1 92 ? 4.761 -0.970 -6.714 1.00 97.75 92 SER A N 1
ATOM 671 C CA . SER A 1 92 ? 5.969 -1.484 -6.050 1.00 97.75 92 SER A CA 1
ATOM 672 C C . SER A 1 92 ? 6.430 -0.605 -4.889 1.00 97.75 92 SER A C 1
ATOM 674 O O . SER A 1 92 ? 6.850 -1.128 -3.859 1.00 97.75 92 SER A O 1
ATOM 676 N N . PHE A 1 93 ? 6.294 0.718 -5.016 1.00 98.00 93 PHE A N 1
ATOM 677 C CA . PHE A 1 93 ? 6.678 1.650 -3.962 1.00 98.00 93 PHE A CA 1
ATOM 678 C C . PHE A 1 93 ? 5.743 1.532 -2.755 1.00 98.00 93 PHE A C 1
ATOM 680 O O . PHE A 1 93 ? 6.202 1.410 -1.622 1.00 98.00 93 PHE A O 1
ATOM 687 N N . VAL A 1 94 ? 4.427 1.495 -2.994 1.00 98.50 94 VAL A N 1
ATOM 688 C CA . VAL A 1 94 ? 3.428 1.315 -1.928 1.00 98.50 94 VAL A CA 1
ATOM 689 C C . VAL A 1 94 ? 3.585 -0.040 -1.230 1.00 98.50 94 VAL A C 1
ATOM 691 O O . VAL A 1 94 ? 3.396 -0.125 -0.016 1.00 98.50 94 VAL A O 1
ATOM 694 N N . ALA A 1 95 ? 3.953 -1.089 -1.972 1.00 98.44 95 ALA A N 1
ATOM 695 C CA . ALA A 1 95 ? 4.251 -2.395 -1.398 1.00 98.44 95 ALA A CA 1
ATOM 696 C C . ALA A 1 95 ? 5.465 -2.339 -0.454 1.00 98.44 95 ALA A C 1
ATOM 698 O O . ALA A 1 95 ? 5.317 -2.634 0.730 1.00 98.44 95 ALA A O 1
ATOM 699 N N . ALA A 1 96 ? 6.632 -1.922 -0.954 1.00 95.75 96 ALA A N 1
ATOM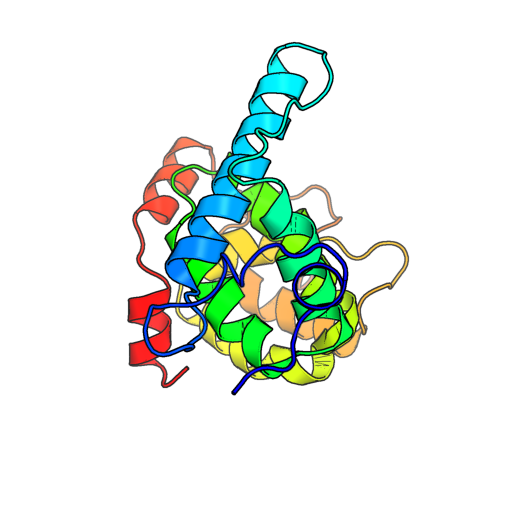 700 C CA . ALA A 1 96 ? 7.890 -1.936 -0.200 1.00 95.75 96 ALA A CA 1
ATOM 701 C C . ALA A 1 96 ? 7.971 -0.875 0.917 1.00 95.75 96 ALA A C 1
ATOM 703 O O . ALA A 1 96 ? 8.769 -1.013 1.839 1.00 95.75 96 ALA A O 1
ATOM 704 N N . GLY A 1 97 ? 7.175 0.194 0.835 1.00 95.94 97 GLY A N 1
ATOM 705 C CA . GLY A 1 97 ? 7.071 1.226 1.868 1.00 95.94 97 GLY A CA 1
ATOM 706 C C . GLY A 1 97 ? 5.914 0.949 2.823 1.00 95.94 97 GLY A C 1
ATOM 707 O O . GLY A 1 97 ? 6.021 0.139 3.746 1.00 95.94 97 GLY A O 1
ATOM 708 N N . LEU A 1 98 ? 4.795 1.634 2.586 1.00 98.12 98 LEU A N 1
ATOM 709 C CA . LEU A 1 98 ? 3.615 1.645 3.448 1.00 98.12 98 LEU A CA 1
ATOM 710 C C . LEU A 1 98 ? 3.162 0.251 3.901 1.00 98.12 98 LEU A C 1
ATOM 712 O O . LEU A 1 98 ? 2.967 0.025 5.096 1.00 98.12 98 LEU A O 1
ATOM 716 N N . ILE A 1 99 ? 2.949 -0.678 2.964 1.00 98.44 99 ILE A N 1
ATOM 717 C CA . ILE A 1 99 ? 2.333 -1.973 3.290 1.00 98.44 99 ILE A CA 1
ATOM 718 C C . ILE A 1 99 ? 3.323 -2.873 4.029 1.00 98.44 99 ILE A C 1
ATOM 720 O O . ILE A 1 99 ? 2.947 -3.466 5.039 1.00 98.44 99 ILE A O 1
ATOM 724 N N . GLU A 1 100 ? 4.569 -2.970 3.562 1.00 97.88 100 GLU A N 1
ATOM 725 C CA . GLU A 1 100 ? 5.619 -3.738 4.237 1.00 97.88 100 GLU A CA 1
ATOM 726 C C . GLU A 1 100 ? 5.796 -3.269 5.684 1.00 97.88 100 GLU A C 1
ATOM 728 O O . GLU A 1 100 ? 5.676 -4.076 6.609 1.00 97.88 100 GLU A O 1
ATOM 733 N N . ASN A 1 101 ? 5.972 -1.963 5.898 1.00 97.75 101 ASN A N 1
ATOM 734 C CA . ASN A 1 101 ? 6.161 -1.399 7.233 1.00 97.75 101 ASN A CA 1
ATOM 735 C C . ASN A 1 101 ? 4.931 -1.616 8.131 1.00 97.75 101 ASN A C 1
ATOM 737 O O . ASN A 1 101 ? 5.067 -2.000 9.297 1.00 97.75 101 ASN A O 1
ATOM 741 N N . ALA A 1 102 ? 3.719 -1.454 7.588 1.00 98.19 102 ALA A N 1
ATOM 742 C CA . ALA A 1 102 ? 2.483 -1.730 8.313 1.00 98.19 102 ALA A CA 1
ATOM 743 C C . ALA A 1 102 ? 2.354 -3.210 8.713 1.00 98.19 102 ALA A C 1
ATOM 745 O O . ALA A 1 102 ? 1.921 -3.510 9.825 1.00 98.19 102 ALA A O 1
ATOM 746 N N . VAL A 1 103 ? 2.739 -4.148 7.844 1.00 98.12 103 VAL A N 1
ATOM 747 C CA . VAL A 1 103 ? 2.685 -5.592 8.124 1.00 98.12 103 VAL A CA 1
ATOM 748 C C . VAL A 1 103 ? 3.764 -6.015 9.121 1.00 98.12 103 VAL A C 1
ATOM 750 O O . VAL A 1 103 ? 3.474 -6.810 10.015 1.00 98.12 103 VAL A O 1
ATOM 753 N N . VAL A 1 104 ? 4.979 -5.472 9.018 1.00 97.06 104 VAL A N 1
ATOM 754 C CA . VAL A 1 104 ? 6.058 -5.702 9.994 1.00 97.06 104 VAL A CA 1
ATOM 755 C C . VAL A 1 104 ? 5.613 -5.276 11.393 1.00 97.06 104 VAL A C 1
ATOM 757 O O . VAL A 1 104 ? 5.787 -6.023 12.354 1.00 97.06 104 VAL A O 1
ATOM 760 N N . LYS A 1 105 ? 4.996 -4.097 11.514 1.00 97.44 105 LYS A N 1
ATOM 761 C CA . LYS A 1 105 ? 4.608 -3.536 12.812 1.00 97.44 105 LYS A CA 1
ATOM 762 C C . LYS A 1 105 ? 3.303 -4.117 13.363 1.00 97.44 105 LYS A C 1
ATOM 764 O O . LYS A 1 105 ? 3.218 -4.434 14.547 1.00 97.44 105 LYS A O 1
ATOM 769 N N . HIS A 1 106 ? 2.289 -4.254 12.509 1.00 97.75 106 HIS A N 1
ATOM 770 C CA . HIS A 1 106 ? 0.894 -4.513 12.898 1.00 97.75 106 HIS A CA 1
ATOM 771 C C . HIS A 1 106 ? 0.273 -5.717 12.187 1.00 97.75 106 HIS A C 1
ATOM 773 O O . HIS A 1 106 ? -0.950 -5.869 12.183 1.00 97.75 106 HIS A O 1
ATOM 779 N N . GLY A 1 107 ? 1.087 -6.600 11.607 1.00 97.38 107 GLY A N 1
ATOM 780 C CA . GLY A 1 107 ? 0.644 -7.780 10.861 1.00 97.38 107 GLY A CA 1
ATOM 781 C C . GLY A 1 107 ? -0.505 -8.553 11.520 1.00 97.38 107 GLY A C 1
ATOM 782 O O . GLY A 1 107 ? -1.542 -8.720 10.876 1.00 97.38 107 GLY A O 1
ATOM 783 N N . PRO A 1 108 ? -0.405 -8.953 12.804 1.00 97.50 108 PRO A N 1
ATOM 784 C CA . PRO A 1 108 ? -1.480 -9.672 13.492 1.00 97.50 108 PRO A CA 1
ATOM 785 C C . PRO A 1 108 ? -2.820 -8.923 13.556 1.00 97.50 108 PRO A C 1
ATOM 787 O O . PRO A 1 108 ? -3.869 -9.559 13.578 1.00 97.50 108 PRO A O 1
ATOM 790 N N . VAL A 1 109 ? -2.804 -7.587 13.567 1.00 96.62 109 VAL A N 1
ATOM 791 C CA . VAL A 1 109 ? -4.014 -6.747 13.600 1.00 96.62 109 VAL A CA 1
ATOM 792 C C . VAL A 1 109 ? -4.620 -6.590 12.202 1.00 96.62 109 VAL A C 1
ATOM 794 O O . VAL A 1 109 ? -5.838 -6.506 12.056 1.00 96.62 109 VAL A O 1
ATOM 797 N N . LEU A 1 110 ? -3.783 -6.557 11.162 1.00 97.81 110 LEU A N 1
ATOM 798 C CA . LEU A 1 110 ? -4.204 -6.273 9.787 1.00 97.81 110 LEU A CA 1
ATOM 799 C C . LEU A 1 110 ? -4.553 -7.527 8.975 1.00 97.81 110 LEU A C 1
ATOM 801 O O . 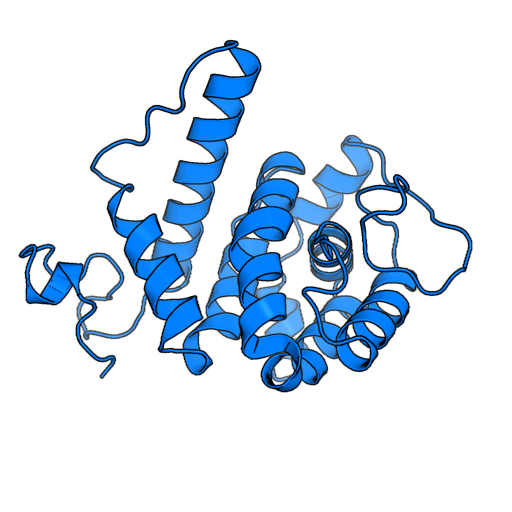LEU A 1 110 ? -5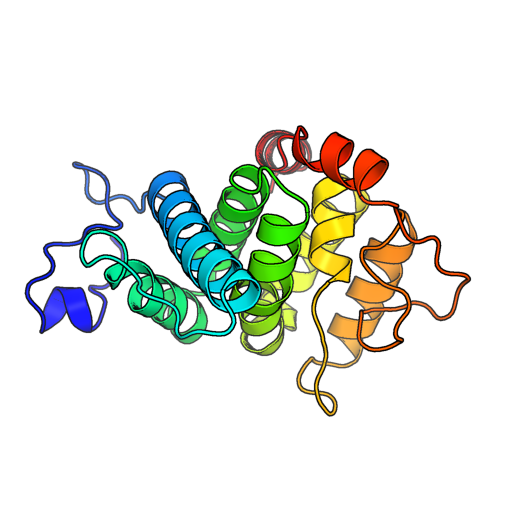.305 -7.437 8.000 1.00 97.81 110 LEU A O 1
ATOM 805 N N . ILE A 1 111 ? -4.010 -8.689 9.348 1.00 98.19 111 ILE A N 1
ATOM 806 C CA . ILE A 1 111 ? -3.941 -9.861 8.468 1.00 98.19 111 ILE A CA 1
ATOM 807 C C . ILE A 1 111 ? -5.302 -10.353 7.966 1.00 98.19 111 ILE A C 1
ATOM 809 O O . ILE A 1 111 ? -5.423 -10.650 6.782 1.00 98.19 111 ILE A O 1
ATOM 813 N N . ASP A 1 112 ? -6.340 -10.387 8.803 1.00 98.25 112 ASP A N 1
ATOM 814 C CA . ASP A 1 112 ? -7.664 -10.871 8.383 1.00 98.25 112 ASP A CA 1
ATOM 815 C C . ASP A 1 112 ? -8.244 -10.016 7.246 1.00 98.25 112 ASP A C 1
ATOM 817 O O . ASP A 1 112 ? -8.843 -10.529 6.299 1.00 98.25 112 ASP A O 1
ATOM 821 N N . ARG A 1 113 ? -8.037 -8.697 7.322 1.00 98.25 113 ARG A N 1
ATOM 822 C CA . ARG A 1 113 ? -8.564 -7.734 6.350 1.00 98.25 113 ARG A CA 1
ATOM 823 C C . ARG A 1 113 ? -7.708 -7.715 5.082 1.00 98.25 113 ARG A C 1
ATOM 825 O O . ARG A 1 113 ? -8.265 -7.680 3.989 1.00 98.25 113 ARG A O 1
ATOM 832 N N . LEU A 1 114 ? -6.381 -7.802 5.214 1.00 98.25 114 LEU A N 1
ATOM 833 C CA . LEU A 1 114 ? -5.462 -7.896 4.072 1.00 98.25 114 LEU A CA 1
ATOM 834 C C . LEU A 1 114 ? -5.649 -9.200 3.286 1.00 98.25 114 LEU A C 1
ATOM 836 O O . LEU A 1 114 ? -5.677 -9.169 2.059 1.00 98.25 114 LEU A O 1
ATOM 840 N N . GLU A 1 115 ? -5.831 -10.331 3.972 1.00 98.31 115 GLU A N 1
ATOM 841 C CA . GLU A 1 115 ? -6.139 -11.615 3.335 1.00 98.31 115 GLU A CA 1
ATOM 842 C C . GLU A 1 115 ? -7.465 -11.535 2.573 1.00 98.31 115 GLU A C 1
ATOM 844 O O . GLU A 1 115 ? -7.506 -11.868 1.390 1.00 98.31 115 GLU A O 1
ATOM 849 N N . ALA A 1 116 ? -8.535 -11.043 3.207 1.00 98.19 116 ALA A N 1
ATOM 850 C CA . ALA A 1 116 ? -9.828 -10.888 2.544 1.00 98.19 116 ALA A CA 1
ATOM 851 C C . ALA A 1 116 ? -9.734 -9.992 1.296 1.00 98.19 116 ALA A C 1
ATOM 853 O O . ALA A 1 116 ? -10.274 -10.339 0.243 1.00 98.19 116 ALA A O 1
ATOM 854 N N . LEU A 1 117 ? -9.002 -8.878 1.395 1.00 98.25 117 LEU A N 1
ATOM 855 C CA . LEU A 1 117 ? -8.816 -7.942 0.293 1.00 98.25 117 LEU A CA 1
ATOM 856 C C . LEU A 1 117 ? -8.010 -8.554 -0.859 1.00 98.25 117 LEU A C 1
ATOM 858 O O . LEU A 1 117 ? -8.442 -8.467 -2.004 1.00 98.25 117 LEU A O 1
ATOM 862 N N . ALA A 1 118 ? -6.888 -9.219 -0.571 1.00 98.19 118 ALA A N 1
ATOM 863 C CA . ALA A 1 118 ? -6.066 -9.876 -1.587 1.00 98.19 118 ALA A CA 1
ATOM 864 C C . ALA A 1 118 ? -6.813 -11.022 -2.286 1.00 98.19 118 ALA A C 1
ATOM 866 O O . ALA A 1 118 ? -6.671 -11.227 -3.487 1.00 98.19 118 ALA A O 1
ATOM 867 N N . VAL A 1 119 ? -7.667 -11.755 -1.568 1.00 97.56 119 VAL A N 1
ATOM 868 C CA . VAL A 1 119 ? -8.509 -12.782 -2.193 1.00 97.56 119 VAL A CA 1
ATOM 869 C C . VAL A 1 119 ? -9.515 -12.159 -3.166 1.00 97.56 119 VAL A C 1
ATOM 871 O O . VAL A 1 119 ? -9.741 -12.724 -4.236 1.00 97.56 119 VAL A O 1
ATOM 874 N N . ALA A 1 120 ? -10.109 -11.019 -2.807 1.00 98.00 120 ALA A N 1
ATOM 875 C CA . ALA A 1 120 ? -11.187 -10.390 -3.567 1.00 98.00 120 ALA A CA 1
ATOM 876 C C . ALA A 1 120 ? -10.713 -9.470 -4.708 1.00 98.00 120 ALA A C 1
ATOM 878 O O . ALA A 1 120 ? -11.450 -9.294 -5.674 1.00 98.00 120 ALA A O 1
ATOM 879 N N . SER A 1 121 ? -9.511 -8.894 -4.610 1.00 98.38 121 SER A N 1
ATOM 880 C CA . SER A 1 121 ? -8.979 -7.898 -5.548 1.00 98.38 121 SER A CA 1
ATOM 881 C C . SER A 1 121 ? -7.655 -8.360 -6.171 1.00 98.38 121 SER A C 1
ATOM 883 O O . SER A 1 121 ? -6.646 -8.449 -5.461 1.00 98.38 121 SER A O 1
ATOM 885 N N . PRO A 1 122 ? -7.612 -8.607 -7.496 1.00 98.31 122 PRO A N 1
ATOM 886 C CA . PRO A 1 122 ? -6.367 -8.870 -8.211 1.00 98.31 122 PRO A CA 1
ATOM 887 C C . PRO A 1 122 ? -5.320 -7.762 -8.030 1.00 98.31 122 PRO A C 1
ATOM 889 O O . PRO A 1 122 ? -4.155 -8.079 -7.789 1.00 98.31 122 PRO A O 1
ATOM 892 N N . LYS A 1 123 ? -5.710 -6.475 -8.070 1.00 98.56 123 LYS A N 1
ATOM 893 C CA . LYS A 1 123 ? -4.793 -5.350 -7.806 1.00 98.56 123 LYS A CA 1
ATOM 894 C C . LYS A 1 123 ? -4.223 -5.404 -6.389 1.00 98.56 123 LYS A C 1
ATOM 896 O O . LYS A 1 123 ? -3.008 -5.304 -6.227 1.00 98.56 123 LYS A O 1
ATOM 901 N N . ALA A 1 124 ? -5.059 -5.609 -5.370 1.00 98.56 124 ALA A N 1
ATOM 902 C CA . ALA A 1 124 ? -4.581 -5.702 -3.990 1.00 98.56 124 ALA A CA 1
ATOM 903 C C . ALA A 1 124 ? -3.656 -6.909 -3.786 1.00 98.56 124 ALA A C 1
ATOM 905 O O . ALA A 1 124 ? -2.623 -6.783 -3.133 1.00 98.56 124 ALA A O 1
ATOM 906 N N . SER A 1 125 ? -3.988 -8.057 -4.384 1.00 98.44 125 SER A N 1
ATOM 907 C CA . SER A 1 125 ? -3.136 -9.248 -4.369 1.00 98.44 125 SER A CA 1
ATOM 908 C C . SER A 1 125 ? -1.777 -8.994 -5.015 1.00 98.44 125 SER A C 1
ATOM 910 O O . SER A 1 125 ? -0.745 -9.358 -4.453 1.00 98.44 125 SER A O 1
ATOM 912 N N . TYR A 1 126 ? -1.772 -8.356 -6.186 1.00 98.62 126 TYR A N 1
ATOM 913 C CA . TYR A 1 126 ? -0.556 -8.012 -6.913 1.00 98.62 126 TYR A CA 1
ATOM 914 C C . TYR A 1 126 ? 0.343 -7.091 -6.082 1.00 98.62 126 TYR A C 1
ATOM 916 O O . TYR A 1 126 ? 1.520 -7.396 -5.894 1.00 98.62 126 TYR A O 1
ATOM 924 N N . ILE A 1 127 ? -0.215 -6.017 -5.515 1.00 98.62 127 ILE A N 1
ATOM 925 C CA . ILE A 1 127 ? 0.532 -5.068 -4.677 1.00 98.62 127 ILE A CA 1
ATOM 926 C C . ILE A 1 127 ? 1.054 -5.761 -3.411 1.00 98.62 127 ILE A C 1
ATOM 928 O O . ILE A 1 127 ? 2.238 -5.668 -3.103 1.00 98.62 127 ILE A O 1
ATOM 932 N N . LEU A 1 128 ? 0.211 -6.523 -2.706 1.00 98.44 128 LEU A N 1
ATOM 933 C CA . LEU A 1 128 ? 0.609 -7.228 -1.484 1.00 98.44 128 LEU A CA 1
ATOM 934 C C . LEU A 1 128 ? 1.682 -8.298 -1.745 1.00 98.44 128 LEU A C 1
ATOM 936 O O . LEU A 1 128 ? 2.471 -8.602 -0.857 1.00 98.44 128 LEU A O 1
ATOM 940 N N . SER A 1 129 ? 1.765 -8.844 -2.962 1.00 98.00 129 SER A N 1
ATOM 941 C CA . SER A 1 129 ? 2.842 -9.767 -3.346 1.00 98.00 129 SER A CA 1
ATOM 942 C C . SER A 1 129 ? 4.221 -9.103 -3.475 1.00 98.00 129 SER A C 1
ATOM 944 O O . SER A 1 129 ? 5.221 -9.813 -3.580 1.00 98.00 129 SER A O 1
ATOM 946 N N . GLY A 1 130 ? 4.277 -7.766 -3.479 1.00 97.50 130 GLY A N 1
ATOM 947 C CA . GLY A 1 130 ? 5.503 -6.979 -3.605 1.00 97.50 130 GLY A CA 1
ATOM 948 C C . GLY A 1 130 ? 6.214 -6.661 -2.287 1.00 97.50 130 GLY A C 1
ATOM 949 O O . GLY A 1 130 ? 7.324 -6.142 -2.338 1.00 97.50 130 GLY A O 1
ATOM 950 N N . ILE A 1 131 ? 5.611 -6.960 -1.130 1.00 97.19 131 ILE A N 1
ATOM 951 C CA . ILE A 1 131 ? 6.254 -6.746 0.179 1.00 97.19 131 ILE A CA 1
ATOM 952 C C . ILE A 1 131 ? 7.357 -7.778 0.414 1.00 97.19 131 ILE A C 1
ATOM 954 O O . ILE A 1 131 ? 7.246 -8.912 -0.055 1.00 97.19 131 ILE A O 1
ATOM 958 N N . TRP A 1 132 ? 8.375 -7.443 1.197 1.00 94.38 132 TRP A N 1
ATOM 959 C CA . TRP A 1 132 ? 9.447 -8.351 1.596 1.00 94.38 132 TRP A CA 1
ATOM 960 C C . TRP A 1 132 ? 9.429 -8.629 3.102 1.00 94.38 132 TRP A C 1
ATOM 962 O O . TRP A 1 132 ? 8.958 -7.840 3.916 1.00 94.38 132 TRP A O 1
ATOM 972 N N . SER A 1 133 ? 9.983 -9.780 3.491 1.00 87.31 133 SER A N 1
ATOM 973 C CA . SER A 1 133 ? 10.293 -10.079 4.891 1.00 87.31 133 SER A CA 1
ATOM 974 C C . SER A 1 133 ? 11.797 -10.234 5.058 1.00 87.31 133 SER A C 1
ATOM 976 O O . SER A 1 133 ? 12.387 -11.275 4.756 1.00 87.31 133 SER A O 1
ATOM 978 N N . GLN A 1 134 ? 12.456 -9.178 5.530 1.00 79.75 134 GLN A N 1
ATOM 979 C CA . GLN A 1 134 ? 13.889 -9.228 5.785 1.00 79.75 134 GLN A CA 1
ATOM 980 C C . GLN A 1 134 ? 14.156 -9.976 7.091 1.00 79.75 134 GLN A C 1
ATOM 982 O O . GLN A 1 134 ? 13.814 -9.503 8.170 1.00 79.75 134 GLN A O 1
ATOM 987 N N . ARG A 1 135 ? 14.814 -11.139 6.998 1.00 79.44 135 ARG A N 1
ATOM 988 C CA . ARG A 1 135 ? 15.272 -11.929 8.162 1.00 79.44 135 ARG A CA 1
ATOM 989 C C . ARG A 1 135 ? 14.148 -12.274 9.156 1.00 79.44 135 ARG A C 1
ATOM 991 O O . ARG A 1 135 ? 14.402 -12.338 10.355 1.00 79.44 135 ARG A O 1
ATOM 998 N N . GLY A 1 136 ? 12.927 -12.496 8.663 1.00 83.50 136 GLY A N 1
ATOM 999 C CA . GLY A 1 136 ? 11.773 -12.799 9.515 1.00 83.50 136 GLY A CA 1
ATOM 1000 C C . GLY A 1 136 ? 11.235 -11.582 10.270 1.00 83.50 136 GLY A C 1
ATOM 1001 O O . GLY A 1 136 ? 10.731 -11.728 11.377 1.00 83.50 136 GLY A O 1
ATOM 1002 N N . SER A 1 137 ? 11.351 -10.379 9.692 1.00 92.12 137 SER A N 1
ATOM 1003 C CA . SER A 1 137 ? 10.767 -9.148 10.246 1.00 92.12 137 SER A CA 1
ATOM 1004 C C . SER A 1 137 ? 9.239 -9.185 10.342 1.00 92.12 137 SER A C 1
ATOM 1006 O O . SER A 1 137 ? 8.657 -8.400 11.082 1.00 92.12 137 SER A O 1
ATOM 1008 N N . VAL A 1 138 ? 8.591 -10.089 9.605 1.00 95.12 138 VAL A N 1
ATOM 1009 C CA . VAL A 1 138 ? 7.147 -10.325 9.667 1.00 95.12 138 VAL A CA 1
ATOM 1010 C C . VAL A 1 138 ? 6.908 -11.627 10.417 1.00 95.12 138 VAL A C 1
ATOM 1012 O O . VAL A 1 138 ? 7.595 -12.617 10.166 1.00 95.12 138 VAL A O 1
ATOM 1015 N N . ASP A 1 139 ? 5.912 -11.629 11.302 1.00 95.38 139 ASP A N 1
ATOM 1016 C CA . ASP A 1 139 ? 5.448 -12.837 11.985 1.00 95.38 139 ASP A CA 1
ATOM 1017 C C . ASP A 1 139 ? 5.187 -13.981 10.987 1.00 95.38 139 ASP A C 1
ATOM 1019 O O . ASP A 1 139 ? 4.534 -13.795 9.959 1.00 95.38 139 ASP A O 1
ATOM 1023 N N . GLU A 1 140 ? 5.694 -15.178 11.287 1.00 95.38 140 GLU A N 1
ATOM 1024 C CA . GLU A 1 140 ? 5.665 -16.311 10.355 1.00 95.38 140 GLU A CA 1
ATOM 1025 C C . GLU A 1 140 ? 4.231 -16.749 10.011 1.00 95.38 140 GLU A C 1
ATOM 1027 O O . GLU A 1 140 ? 3.935 -17.084 8.859 1.00 95.38 140 GLU A O 1
ATOM 1032 N N . ALA A 1 141 ? 3.309 -16.697 10.979 1.00 96.62 141 ALA A N 1
ATOM 1033 C CA . ALA A 1 141 ? 1.914 -17.055 10.748 1.00 96.62 141 ALA A CA 1
ATOM 1034 C C . ALA A 1 141 ? 1.207 -16.006 9.879 1.00 96.62 141 ALA A C 1
ATOM 1036 O O . ALA A 1 141 ? 0.431 -16.370 8.987 1.00 96.62 141 ALA A O 1
ATOM 1037 N N . VAL A 1 142 ? 1.504 -14.719 10.088 1.00 97.94 142 VAL A N 1
ATOM 1038 C CA . VAL A 1 142 ? 1.057 -13.625 9.211 1.00 97.94 142 VAL A CA 1
ATOM 1039 C C . VAL A 1 142 ? 1.610 -13.819 7.798 1.00 97.94 142 VAL A C 1
ATOM 1041 O O . VAL A 1 142 ? 0.837 -13.831 6.839 1.00 97.94 142 VAL A O 1
ATOM 1044 N N . TRP A 1 143 ? 2.916 -14.052 7.656 1.00 97.19 143 TRP A N 1
ATOM 1045 C CA . TRP A 1 143 ? 3.580 -14.223 6.363 1.00 97.19 143 TRP A CA 1
ATOM 1046 C C . TRP A 1 143 ? 3.001 -15.390 5.558 1.00 97.19 143 TRP A C 1
ATOM 1048 O O . TRP A 1 143 ? 2.658 -15.239 4.383 1.00 97.19 143 TRP A O 1
ATOM 1058 N N . ALA A 1 144 ? 2.795 -16.540 6.205 1.00 96.75 144 ALA A N 1
ATOM 1059 C CA . ALA A 1 144 ? 2.206 -17.715 5.571 1.00 96.75 144 ALA A CA 1
ATOM 1060 C C . ALA A 1 144 ? 0.760 -17.472 5.101 1.00 96.75 144 ALA A C 1
ATOM 1062 O O . ALA A 1 144 ? 0.343 -18.006 4.069 1.00 96.75 144 ALA A O 1
ATOM 1063 N N . ARG A 1 145 ? -0.024 -16.678 5.844 1.00 98.19 145 ARG A N 1
ATOM 1064 C CA . ARG A 1 145 ? -1.385 -16.287 5.439 1.00 98.19 145 ARG A CA 1
ATOM 1065 C C . ARG A 1 145 ? -1.364 -15.369 4.224 1.00 98.19 145 ARG A C 1
ATOM 1067 O O . ARG A 1 145 ? -2.077 -15.649 3.263 1.00 98.19 145 ARG A O 1
ATOM 1074 N N . ILE A 1 146 ? -0.499 -14.352 4.221 1.00 97.94 146 ILE A N 1
ATOM 1075 C CA . ILE A 1 146 ? -0.318 -13.474 3.057 1.00 97.94 146 ILE A CA 1
ATOM 1076 C C . ILE A 1 146 ? 0.079 -14.306 1.834 1.00 97.94 146 ILE A C 1
ATOM 1078 O O . ILE A 1 146 ? -0.553 -14.178 0.789 1.00 97.94 146 ILE A O 1
ATOM 1082 N N . GLY A 1 147 ? 1.047 -15.218 1.976 1.00 97.12 147 GLY A N 1
ATOM 1083 C CA . GLY A 1 147 ? 1.500 -16.100 0.897 1.00 97.12 147 GLY A CA 1
ATOM 1084 C C . GLY A 1 147 ? 0.365 -16.889 0.243 1.00 97.12 147 GLY A C 1
ATOM 1085 O O . GLY A 1 147 ? 0.258 -16.909 -0.982 1.00 97.12 147 GLY A O 1
ATOM 1086 N N . ARG A 1 148 ? -0.532 -17.477 1.046 1.00 97.62 148 ARG A N 1
ATOM 1087 C CA . ARG A 1 148 ? -1.719 -18.189 0.536 1.00 97.62 148 ARG A CA 1
ATOM 1088 C C . ARG A 1 148 ? -2.744 -17.262 -0.110 1.00 97.62 148 ARG A C 1
ATOM 1090 O O . ARG A 1 148 ? -3.383 -17.656 -1.084 1.00 97.62 148 ARG A O 1
ATOM 1097 N N . ALA A 1 149 ? -2.930 -16.062 0.434 1.00 97.56 149 ALA A N 1
ATOM 1098 C CA . ALA A 1 149 ? -3.866 -15.088 -0.111 1.00 97.56 149 ALA A CA 1
ATOM 1099 C C . ALA A 1 149 ? -3.422 -14.628 -1.505 1.00 97.56 149 ALA A C 1
ATOM 1101 O O . ALA A 1 149 ? -4.206 -14.706 -2.452 1.00 97.56 149 ALA A O 1
ATOM 1102 N N . VAL A 1 150 ? -2.148 -14.239 -1.642 1.00 97.25 150 VAL A N 1
ATOM 1103 C CA . VAL A 1 150 ? -1.615 -13.703 -2.900 1.00 97.25 150 VAL A CA 1
ATOM 1104 C C . VAL A 1 150 ? -1.381 -14.771 -3.966 1.00 97.25 150 VAL A C 1
ATOM 1106 O O . VAL A 1 150 ? -1.327 -14.456 -5.148 1.00 97.25 150 VAL A O 1
ATOM 1109 N N . ALA A 1 151 ? -1.267 -16.049 -3.587 1.00 95.00 151 ALA A N 1
ATOM 1110 C CA . ALA A 1 151 ? -1.115 -17.158 -4.530 1.00 95.00 151 ALA A CA 1
ATOM 1111 C C . ALA A 1 151 ? -2.330 -17.380 -5.445 1.00 95.00 151 ALA A C 1
ATOM 1113 O O . ALA A 1 151 ? -2.224 -18.093 -6.440 1.00 95.00 151 ALA A O 1
ATOM 1114 N N . LYS A 1 152 ? -3.480 -16.773 -5.131 1.00 93.75 152 LYS A N 1
ATOM 1115 C CA . LYS A 1 152 ? -4.692 -16.871 -5.954 1.00 93.75 152 LYS A CA 1
ATOM 1116 C C . LYS A 1 152 ? -4.626 -16.037 -7.230 1.00 93.75 152 LYS A C 1
ATOM 1118 O O . LYS A 1 152 ? -5.437 -16.260 -8.125 1.00 93.75 152 LYS A O 1
ATOM 1123 N N . HIS A 1 153 ? -3.677 -15.107 -7.313 1.00 95.81 153 HIS A N 1
ATOM 1124 C CA . HIS A 1 153 ? -3.512 -14.203 -8.443 1.00 95.81 153 HIS A CA 1
ATOM 1125 C C . HIS A 1 153 ? -2.046 -14.158 -8.896 1.00 95.81 153 HIS A C 1
ATOM 1127 O O . HIS A 1 153 ? -1.142 -14.545 -8.149 1.00 95.81 153 HIS A O 1
ATOM 1133 N N . PRO A 1 154 ? -1.781 -13.687 -10.123 1.00 95.81 154 PRO A N 1
ATOM 1134 C CA . PRO A 1 154 ? -0.427 -13.372 -10.560 1.00 95.81 154 PRO A CA 1
ATOM 1135 C C . PRO A 1 154 ? 0.280 -12.358 -9.644 1.00 95.81 154 PRO A C 1
ATOM 1137 O O . PRO A 1 154 ? -0.356 -11.497 -9.033 1.00 95.81 154 PRO A O 1
ATOM 1140 N N . ARG A 1 155 ? 1.609 -12.456 -9.562 1.00 95.75 155 ARG A N 1
ATOM 1141 C CA . ARG A 1 155 ? 2.455 -11.696 -8.631 1.00 95.75 155 ARG A CA 1
ATOM 1142 C C . ARG A 1 155 ? 3.311 -10.648 -9.336 1.00 95.75 155 ARG A C 1
ATOM 1144 O O . ARG A 1 155 ? 3.516 -10.702 -10.548 1.00 95.75 155 ARG A O 1
ATOM 1151 N N . MET A 1 156 ? 3.841 -9.729 -8.535 1.00 97.00 156 MET A N 1
ATOM 1152 C CA . MET A 1 156 ? 4.776 -8.687 -8.963 1.00 97.00 156 MET A CA 1
ATOM 1153 C C . MET A 1 156 ? 6.170 -9.236 -9.292 1.00 97.00 156 MET A C 1
ATOM 1155 O O . MET A 1 156 ? 6.816 -8.761 -10.217 1.00 97.00 156 MET A O 1
ATOM 1159 N N . SER A 1 157 ? 6.643 -10.238 -8.548 1.00 94.19 157 SER A N 1
ATOM 1160 C CA . SER A 1 157 ? 7.982 -10.813 -8.714 1.00 94.19 157 SER A CA 1
ATOM 1161 C C . SER A 1 157 ? 8.002 -12.295 -8.330 1.00 94.19 157 SER A C 1
ATOM 1163 O O . SER A 1 157 ? 7.134 -12.785 -7.603 1.00 94.19 157 SER A O 1
ATOM 1165 N N . SER A 1 158 ? 9.020 -13.009 -8.812 1.00 92.56 158 SER A N 1
ATOM 1166 C CA . SER A 1 158 ? 9.358 -14.385 -8.429 1.00 92.56 158 SER A CA 1
ATOM 1167 C C . SER A 1 158 ? 10.783 -14.504 -7.873 1.00 92.56 158 SER A C 1
ATOM 1169 O O . SER A 1 158 ? 11.378 -15.576 -7.927 1.00 92.56 158 SER A O 1
ATOM 1171 N N . ASP A 1 159 ? 11.354 -13.410 -7.360 1.00 90.25 159 ASP A N 1
ATOM 1172 C CA . ASP A 1 159 ? 12.726 -13.360 -6.823 1.00 90.25 159 ASP A CA 1
ATOM 1173 C C . ASP A 1 159 ? 12.916 -14.052 -5.457 1.00 90.25 159 ASP A C 1
ATOM 1175 O O . ASP A 1 159 ? 14.024 -14.084 -4.923 1.00 90.25 159 ASP A O 1
ATOM 1179 N N . GLY A 1 160 ? 11.841 -14.604 -4.890 1.00 87.94 160 GLY A N 1
ATOM 1180 C CA . GLY A 1 160 ? 11.849 -15.342 -3.627 1.00 87.94 160 GLY A CA 1
ATOM 1181 C C . GLY A 1 160 ? 11.802 -14.480 -2.363 1.00 87.94 160 GLY A C 1
ATOM 1182 O O . GLY A 1 160 ? 11.771 -15.041 -1.272 1.00 87.94 160 GLY A O 1
ATOM 1183 N N . ARG A 1 161 ? 11.777 -13.145 -2.472 1.00 91.06 161 ARG A N 1
ATOM 1184 C CA . ARG A 1 161 ? 11.675 -12.237 -1.311 1.00 91.06 161 ARG A CA 1
ATOM 1185 C C . ARG A 1 161 ? 10.234 -11.954 -0.901 1.00 91.06 161 ARG A C 1
ATOM 1187 O O . ARG A 1 161 ? 9.980 -11.656 0.265 1.00 91.06 161 ARG A O 1
ATOM 1194 N N . GLY A 1 162 ? 9.314 -12.044 -1.861 1.00 92.56 162 GLY A N 1
ATOM 1195 C CA . GLY A 1 162 ? 7.886 -11.842 -1.645 1.00 92.56 162 GLY A CA 1
ATOM 1196 C C . GLY A 1 162 ? 7.196 -13.004 -0.919 1.00 92.56 162 GLY A C 1
ATOM 1197 O O . GLY A 1 162 ? 7.724 -14.121 -0.872 1.00 92.56 162 GLY A O 1
ATOM 1198 N N . PRO A 1 163 ? 5.990 -12.774 -0.373 1.00 94.12 163 PRO A N 1
ATOM 1199 C CA . PRO A 1 163 ? 5.218 -13.806 0.302 1.00 94.12 163 PRO A CA 1
ATOM 1200 C C . PRO A 1 163 ? 4.857 -14.935 -0.668 1.00 94.12 163 PRO A C 1
ATOM 1202 O O . PRO A 1 163 ? 4.449 -14.705 -1.811 1.00 94.12 163 PRO A O 1
ATOM 1205 N N . HIS A 1 164 ? 5.006 -16.181 -0.216 1.00 89.19 164 HIS A N 1
ATOM 1206 C CA . HIS A 1 164 ? 4.739 -17.362 -1.029 1.00 89.19 164 HIS A CA 1
ATOM 1207 C C . HIS A 1 164 ? 4.124 -18.504 -0.223 1.00 89.19 164 HIS A C 1
ATOM 1209 O O . HIS A 1 164 ? 4.336 -18.648 0.975 1.00 89.19 164 HIS A O 1
ATOM 1215 N N . ASP A 1 165 ? 3.378 -19.349 -0.921 1.00 92.56 165 ASP A N 1
ATOM 1216 C CA . ASP A 1 165 ? 2.784 -20.593 -0.433 1.00 92.56 165 ASP A CA 1
ATOM 1217 C C . ASP A 1 165 ? 3.590 -21.840 -0.848 1.00 92.56 165 ASP A C 1
ATOM 1219 O O . ASP A 1 165 ? 3.223 -22.960 -0.508 1.00 92.56 165 ASP A O 1
ATOM 1223 N N . GLY A 1 166 ? 4.689 -21.652 -1.591 1.00 89.00 166 GLY A N 1
ATOM 1224 C CA . GLY A 1 166 ? 5.516 -22.738 -2.130 1.00 89.00 166 GLY A CA 1
ATOM 1225 C C . GLY A 1 166 ? 5.010 -23.311 -3.459 1.00 89.00 166 GLY A C 1
ATOM 1226 O O . GLY A 1 166 ? 5.630 -24.229 -3.992 1.00 89.00 166 GLY A O 1
ATOM 1227 N N . GLY A 1 167 ? 3.913 -22.776 -4.005 1.00 90.12 167 GLY A N 1
ATOM 1228 C CA . GLY A 1 167 ? 3.408 -23.127 -5.329 1.00 90.12 167 GLY A CA 1
ATOM 1229 C C . GLY A 1 167 ? 4.175 -22.456 -6.472 1.00 90.12 167 GLY A C 1
ATOM 1230 O O . GLY A 1 167 ? 5.071 -21.634 -6.271 1.00 90.12 167 GLY A O 1
ATOM 1231 N N . THR A 1 168 ? 3.802 -22.800 -7.707 1.00 89.88 168 THR A N 1
ATOM 1232 C CA . THR A 1 168 ? 4.321 -22.132 -8.908 1.00 89.88 168 THR A CA 1
ATOM 1233 C C . THR A 1 168 ? 3.862 -20.676 -8.948 1.00 89.88 168 THR A C 1
ATOM 1235 O O . THR A 1 168 ? 2.675 -20.387 -8.814 1.00 89.88 168 THR A O 1
ATOM 1238 N N . VAL A 1 169 ? 4.801 -19.757 -9.179 1.00 91.81 169 VAL A N 1
ATOM 1239 C CA . VAL A 1 169 ? 4.519 -18.322 -9.279 1.00 91.81 169 VAL A CA 1
ATOM 1240 C C . VAL A 1 169 ? 4.326 -17.930 -10.739 1.00 91.81 169 VAL A C 1
ATOM 1242 O O . VAL A 1 169 ? 5.200 -18.167 -11.569 1.00 91.81 169 VAL A O 1
ATOM 1245 N N . THR A 1 170 ? 3.193 -17.294 -11.039 1.00 94.69 170 THR A N 1
ATOM 1246 C CA . THR A 1 170 ? 2.991 -16.569 -12.301 1.00 94.69 170 THR A CA 1
ATOM 1247 C C . THR A 1 170 ? 3.283 -15.096 -12.053 1.00 94.69 170 THR A C 1
ATOM 1249 O O . THR A 1 170 ? 2.681 -14.510 -11.156 1.00 94.69 170 THR A O 1
ATOM 1252 N N . VAL A 1 171 ? 4.193 -14.505 -12.826 1.00 96.94 171 VAL A N 1
ATOM 1253 C CA . VAL A 1 171 ? 4.531 -13.075 -12.757 1.00 96.94 171 VAL A CA 1
ATOM 1254 C C . VAL A 1 171 ? 3.855 -12.356 -13.917 1.00 96.94 171 VAL A C 1
ATOM 1256 O O . VAL A 1 171 ? 3.873 -12.867 -15.038 1.00 96.94 171 VAL A O 1
ATOM 1259 N N . LEU A 1 172 ? 3.235 -11.205 -13.652 1.00 96.81 172 LEU A N 1
ATOM 1260 C CA . LEU A 1 172 ? 2.694 -10.369 -14.725 1.00 96.81 172 LEU A CA 1
ATOM 1261 C C . LEU A 1 172 ? 3.811 -9.614 -15.432 1.00 96.81 172 LEU A C 1
ATOM 1263 O O . LEU A 1 172 ? 4.734 -9.114 -14.793 1.00 96.81 172 LEU A O 1
ATOM 1267 N N . ASP A 1 173 ? 3.684 -9.484 -16.749 1.00 97.06 173 ASP A N 1
ATOM 1268 C CA . ASP A 1 173 ? 4.418 -8.449 -17.462 1.00 97.06 173 ASP A CA 1
ATOM 1269 C C . ASP A 1 173 ? 3.842 -7.056 -17.152 1.00 97.06 173 ASP A C 1
ATOM 1271 O O . ASP A 1 173 ? 2.777 -6.900 -16.544 1.00 97.06 173 ASP A O 1
ATOM 1275 N N . GLU A 1 174 ? 4.569 -6.024 -17.571 1.00 94.62 174 GLU A N 1
ATOM 1276 C CA . GLU A 1 174 ? 4.216 -4.632 -17.301 1.00 94.62 174 GLU A CA 1
ATOM 1277 C C . GLU A 1 174 ? 2.845 -4.245 -17.879 1.00 94.62 174 GLU A C 1
ATOM 1279 O O . GLU A 1 174 ? 2.089 -3.512 -17.240 1.00 94.62 174 GLU A O 1
ATOM 1284 N N . VAL A 1 175 ? 2.485 -4.778 -19.052 1.00 97.56 175 VAL A N 1
ATOM 1285 C CA . VAL A 1 175 ? 1.213 -4.475 -19.723 1.00 97.56 175 VAL A CA 1
ATOM 1286 C C . VAL A 1 175 ? 0.045 -5.057 -18.932 1.00 97.56 175 VAL A C 1
ATOM 1288 O O . VAL A 1 175 ? -0.929 -4.355 -18.658 1.00 97.56 175 VAL A O 1
ATOM 1291 N N . ALA A 1 176 ? 0.139 -6.321 -18.520 1.00 97.81 176 ALA A N 1
ATOM 1292 C CA . ALA A 1 176 ? -0.886 -6.968 -17.716 1.00 97.81 176 ALA A CA 1
ATOM 1293 C C . ALA A 1 176 ? -0.992 -6.342 -16.315 1.00 97.81 176 ALA A C 1
ATOM 1295 O O . ALA A 1 176 ? -2.100 -6.145 -15.812 1.00 97.81 176 ALA A O 1
ATOM 1296 N N . ALA A 1 177 ? 0.133 -5.965 -15.702 1.00 98.00 177 ALA A N 1
ATOM 1297 C CA . ALA A 1 177 ? 0.140 -5.250 -14.428 1.00 98.00 177 ALA A CA 1
ATOM 1298 C C . ALA A 1 177 ? -0.520 -3.862 -14.539 1.00 98.00 177 ALA A C 1
ATOM 1300 O O . ALA A 1 177 ? -1.281 -3.471 -13.654 1.00 98.00 177 ALA A O 1
ATOM 1301 N N . ALA A 1 178 ? -0.301 -3.136 -15.640 1.00 98.00 178 ALA A N 1
ATOM 1302 C CA . ALA A 1 178 ? -0.936 -1.840 -15.881 1.00 98.00 178 ALA A CA 1
ATOM 1303 C C . ALA A 1 178 ? -2.468 -1.940 -16.008 1.00 98.00 178 ALA A C 1
ATOM 1305 O O . ALA A 1 178 ? -3.178 -1.029 -15.577 1.00 98.00 178 ALA A O 1
ATOM 1306 N N . VAL A 1 179 ? -3.001 -3.054 -16.528 1.00 98.31 179 VAL A N 1
ATOM 1307 C CA . VAL A 1 179 ? -4.455 -3.307 -16.541 1.00 98.31 179 VAL A CA 1
ATOM 1308 C C . VAL A 1 179 ? -5.004 -3.398 -15.119 1.00 98.31 179 VAL A C 1
ATOM 1310 O O . VAL A 1 179 ? -6.041 -2.800 -14.834 1.00 98.31 179 VAL A O 1
ATOM 1313 N N . LEU A 1 180 ? -4.296 -4.079 -14.208 1.00 97.81 180 LEU A N 1
ATOM 1314 C CA . LEU A 1 180 ? -4.712 -4.151 -12.805 1.00 97.81 180 LEU A CA 1
ATOM 1315 C C . LEU A 1 180 ? -4.772 -2.773 -12.154 1.00 97.81 180 LEU A C 1
ATOM 1317 O O . LEU A 1 180 ? -5.635 -2.548 -11.316 1.00 97.81 180 LEU A O 1
ATOM 1321 N N . MET A 1 181 ? -3.905 -1.833 -12.545 1.00 98.19 181 MET A N 1
ATOM 1322 C CA . MET A 1 181 ? -3.881 -0.498 -11.941 1.00 98.19 181 MET A CA 1
ATOM 1323 C C . MET A 1 181 ? -5.172 0.301 -12.165 1.00 98.19 181 MET A C 1
ATOM 1325 O O . MET A 1 181 ? -5.448 1.219 -11.397 1.00 98.19 181 MET A O 1
ATOM 1329 N N . GLN A 1 182 ? -6.011 -0.091 -13.127 1.00 97.44 182 GLN A N 1
ATOM 1330 C CA . GLN A 1 182 ? -7.326 0.517 -13.355 1.00 97.44 182 GLN A CA 1
ATOM 1331 C C . GLN A 1 182 ? -8.394 0.077 -12.336 1.00 97.44 182 GLN A C 1
ATOM 1333 O O . GLN A 1 182 ? -9.458 0.690 -12.255 1.00 97.44 182 GLN A O 1
ATOM 1338 N N . GLU A 1 183 ? -8.141 -0.977 -11.552 1.00 97.75 183 GLU A N 1
ATOM 1339 C CA . GLU A 1 183 ? -9.068 -1.452 -10.523 1.00 97.75 183 GLU A CA 1
ATOM 1340 C C . GLU A 1 183 ? -9.159 -0.468 -9.342 1.00 97.75 183 GLU A C 1
ATOM 1342 O O . GLU A 1 183 ? -8.146 0.030 -8.838 1.00 97.75 183 GLU A O 1
ATOM 1347 N N . ARG A 1 184 ? -10.387 -0.239 -8.858 1.00 98.00 184 ARG A N 1
ATOM 1348 C CA . ARG A 1 184 ? -10.677 0.492 -7.618 1.00 98.00 184 ARG A CA 1
ATOM 1349 C C . ARG A 1 184 ? -10.797 -0.490 -6.451 1.00 98.00 184 ARG A C 1
ATOM 1351 O O . ARG A 1 184 ? -11.873 -1.006 -6.160 1.00 98.00 184 ARG A O 1
ATOM 1358 N N . VAL A 1 185 ? -9.701 -0.706 -5.734 1.00 98.25 185 VAL A N 1
ATOM 1359 C CA . VAL A 1 185 ? -9.640 -1.523 -4.513 1.00 98.25 185 VAL A CA 1
ATOM 1360 C C . VAL A 1 185 ? -10.639 -1.046 -3.457 1.00 98.25 185 VAL A C 1
ATOM 1362 O O . VAL A 1 185 ? -11.212 -1.873 -2.751 1.00 98.25 185 VAL A O 1
ATOM 1365 N N . SER A 1 186 ? -10.924 0.257 -3.365 1.00 98.06 186 SER A N 1
ATOM 1366 C CA . SER A 1 186 ? -11.948 0.770 -2.436 1.00 98.06 186 SER A CA 1
ATOM 1367 C C . SER A 1 186 ? -13.379 0.319 -2.758 1.00 98.06 186 SER A C 1
ATOM 1369 O O . SER A 1 186 ? -14.232 0.283 -1.867 1.00 98.06 186 SER A O 1
ATOM 1371 N N . GLU A 1 187 ? -13.690 -0.019 -4.011 1.00 98.06 187 GLU A N 1
ATOM 1372 C CA . GLU A 1 187 ? -14.980 -0.615 -4.379 1.00 98.06 187 GLU A CA 1
ATOM 1373 C C . GLU A 1 187 ? -15.051 -2.063 -3.904 1.00 98.06 187 GLU A C 1
ATOM 1375 O O . GLU A 1 187 ? -16.025 -2.441 -3.248 1.00 98.06 187 GLU A O 1
ATOM 1380 N N . THR A 1 188 ? -13.982 -2.831 -4.131 1.00 97.25 188 THR A N 1
ATOM 1381 C CA . THR A 1 188 ? -13.843 -4.198 -3.619 1.00 97.25 188 THR A CA 1
ATOM 1382 C C . THR A 1 188 ? -13.937 -4.216 -2.094 1.00 97.25 188 THR A C 1
ATOM 1384 O O . THR A 1 188 ? -14.759 -4.947 -1.549 1.00 97.25 188 THR A O 1
ATOM 1387 N N . ALA A 1 189 ? -13.180 -3.362 -1.397 1.00 97.25 189 ALA A N 1
ATOM 1388 C CA . ALA A 1 189 ? -13.199 -3.248 0.060 1.00 97.25 189 ALA A CA 1
ATOM 1389 C C . ALA A 1 189 ? -14.621 -3.009 0.595 1.00 97.25 189 ALA A C 1
ATOM 1391 O O . ALA A 1 189 ? -15.098 -3.761 1.445 1.00 97.25 189 ALA A O 1
ATOM 1392 N N . ARG A 1 190 ? -15.356 -2.048 0.019 1.00 97.44 190 ARG A N 1
ATOM 1393 C CA . ARG A 1 190 ? -16.760 -1.796 0.385 1.00 97.44 190 ARG A CA 1
ATOM 1394 C C . ARG A 1 190 ? -17.653 -3.013 0.146 1.00 97.44 190 ARG A C 1
ATOM 1396 O O . ARG A 1 190 ? -18.485 -3.321 0.998 1.00 97.44 190 ARG A O 1
ATOM 1403 N N . ALA A 1 191 ? -17.476 -3.723 -0.968 1.00 95.88 191 ALA A N 1
ATOM 1404 C CA . ALA A 1 191 ? -18.264 -4.913 -1.293 1.00 95.88 191 ALA A CA 1
ATOM 1405 C C . ALA A 1 191 ? -18.062 -6.059 -0.284 1.00 95.88 191 ALA A C 1
ATOM 1407 O O . ALA A 1 191 ? -19.004 -6.802 -0.010 1.00 95.88 191 ALA A O 1
ATOM 1408 N N . ILE A 1 192 ? -16.870 -6.172 0.311 1.00 95.88 192 ILE A N 1
ATOM 1409 C CA . ILE A 1 192 ? -16.560 -7.162 1.355 1.00 95.88 192 ILE A CA 1
ATOM 1410 C C . ILE A 1 192 ? -16.610 -6.591 2.782 1.00 95.88 192 ILE A C 1
ATOM 1412 O O . ILE A 1 192 ? -16.144 -7.232 3.722 1.00 95.88 192 ILE A O 1
ATOM 1416 N N . SER A 1 193 ? -17.243 -5.424 2.968 1.00 93.75 193 SER A N 1
ATOM 1417 C CA . SER A 1 193 ? -17.448 -4.784 4.280 1.00 93.75 193 SER A CA 1
ATOM 1418 C C . SER A 1 193 ? -16.140 -4.489 5.036 1.00 93.75 193 SER A C 1
ATOM 1420 O O . SER A 1 193 ? -16.055 -4.653 6.264 1.00 93.75 193 SER A O 1
ATOM 1422 N N . LEU A 1 194 ? -15.115 -4.080 4.280 1.00 86.19 194 LEU A N 1
ATOM 1423 C CA . LEU A 1 194 ? -13.832 -3.595 4.781 1.00 86.19 194 LEU A CA 1
ATOM 1424 C C . LEU A 1 194 ? -13.830 -2.097 5.061 1.00 86.19 194 LEU A C 1
ATOM 1426 O O . LEU A 1 194 ? -14.315 -1.323 4.204 1.00 86.19 194 LEU A O 1
#

Foldseek 3Di:
DDDQFPCVVPVVPVPPQADPVRHGNLLSLLLLLLLQLVQCVVQVVVVHDRDRDPNSPVSVSVLVCCLVPNLVVLVSNLLSNLLNDQFLSSLLSSLAPRVQSNQLRPLVPCQVLLLQLLQQALSSLQSPQNHFQDPNSGPPVSLLSNQVSSQVYAYCDDPPRGRHNPDDHHHDDRVVNSVSNNDNSVVSSVVVVD

Sequence (194 aa):
MLPDCFECKYGEMGHPCRLRDGAFDFAKVAAAIIGVARAYQAADAAGGEAVVGDSIAWVTDCEYEAIEDHPQLLLPLIVAAMDACETPADASFVAAGLIENAVVKHGPVLIDRLEALAVASPKASYILSGIWSQRGSVDEAVWARIGRAVAKHPRMSSDGRGPHDGGTVTVLDEVAAAVLMQERVSETARAISL